Protein AF-A0A3P7DQS9-F1 (afdb_monomer_lite)

Foldseek 3Di:
DPDPDPVVLVPDDPLVSVLVVLLVVLVCLLPDDQDADPVDLPVSLVSLVVSLVVLCVSCVCLVVSVVSLVVCQVVCDDPNDHHDNVVSVVSVVSSVVSVVRSVVSSLVSQLSNLLSVLVVLLVVLVVLLLCLLPQDALVRLVVSLVVLVVVVVVPLLVVLVVSLVSNLVSCVPPDPVVSVVSSVVSVVSSVVSVVSSVVSNVLSVVLSVLRVVLVVLVVVLVVVVVVCVVVVPPDCDVVSVVSVVVNVVSVVVSVCSSPVPVPPDD

Structure (mmCIF, N/CA/C/O backbone):
data_AF-A0A3P7DQS9-F1
#
_entry.id   AF-A0A3P7DQS9-F1
#
loop_
_atom_site.group_PDB
_atom_site.id
_atom_site.type_symbol
_atom_site.label_atom_id
_atom_site.label_alt_id
_atom_site.label_comp_id
_atom_site.label_asym_id
_atom_site.label_entity_id
_atom_site.label_seq_id
_atom_site.pdbx_PDB_ins_code
_atom_site.Cartn_x
_atom_site.Cartn_y
_atom_site.Cartn_z
_atom_site.occupancy
_atom_site.B_iso_or_equiv
_atom_site.auth_seq_id
_atom_site.auth_comp_id
_atom_site.auth_asym_id
_atom_site.auth_atom_id
_atom_site.pdbx_PDB_model_num
ATOM 1 N N . MET A 1 1 ? -12.232 -11.741 30.243 1.00 42.56 1 MET A N 1
ATOM 2 C CA . MET A 1 1 ? -13.569 -12.305 30.001 1.00 42.56 1 MET A CA 1
ATOM 3 C C . MET A 1 1 ? -13.455 -13.768 30.345 1.00 42.56 1 MET A C 1
ATOM 5 O O . MET A 1 1 ? -12.858 -14.511 29.582 1.00 42.56 1 MET A O 1
ATOM 9 N N . GLU A 1 2 ? -13.838 -14.095 31.575 1.00 41.53 2 GLU A N 1
ATOM 10 C CA . GLU A 1 2 ? -13.919 -15.468 32.068 1.00 41.53 2 GLU A CA 1
ATOM 11 C C . GLU A 1 2 ? -14.979 -16.224 31.267 1.00 41.53 2 GLU A C 1
ATOM 13 O O . GLU A 1 2 ? -16.011 -15.647 30.922 1.00 41.53 2 GLU A O 1
ATOM 18 N N . ASP A 1 3 ? -14.655 -17.479 30.963 1.00 45.91 3 ASP A N 1
ATOM 19 C CA . ASP A 1 3 ? -15.466 -18.532 30.359 1.00 45.91 3 ASP A CA 1
ATOM 20 C C . ASP A 1 3 ? -16.987 -18.322 30.471 1.00 45.91 3 ASP A C 1
ATOM 22 O O . ASP A 1 3 ? -17.653 -18.894 31.336 1.00 45.91 3 ASP A O 1
ATOM 26 N N . TRP A 1 4 ? -17.579 -17.602 29.512 1.00 52.03 4 TRP A N 1
ATOM 27 C CA . TRP A 1 4 ? -18.906 -17.989 29.035 1.00 52.03 4 TRP A CA 1
ATOM 28 C C . TRP A 1 4 ? -18.705 -19.324 28.330 1.00 52.03 4 TRP A C 1
ATOM 30 O O . TRP A 1 4 ? -18.437 -19.395 27.133 1.00 52.03 4 TRP A O 1
ATOM 40 N N . SER A 1 5 ? -18.672 -20.382 29.138 1.00 49.50 5 SER A N 1
ATOM 41 C CA . SER A 1 5 ? -18.412 -21.733 28.691 1.00 49.50 5 SER A CA 1
ATOM 42 C C . SER A 1 5 ? -19.428 -22.077 27.611 1.00 49.50 5 SER A C 1
ATOM 44 O O . SER A 1 5 ? -20.631 -21.889 27.796 1.00 49.50 5 SER A O 1
ATOM 46 N N . HIS A 1 6 ? -18.949 -22.632 26.498 1.00 51.53 6 HIS A N 1
ATOM 47 C CA . HIS A 1 6 ? -19.758 -23.163 25.392 1.00 51.53 6 HIS A CA 1
ATOM 48 C C . HIS A 1 6 ? -20.926 -24.075 25.836 1.00 51.53 6 HIS A C 1
ATOM 50 O O . HIS A 1 6 ? -21.824 -24.367 25.051 1.00 51.53 6 HIS A O 1
ATOM 56 N N . SER A 1 7 ? -20.944 -24.515 27.101 1.00 50.69 7 SER A N 1
ATOM 57 C CA . SER A 1 7 ? -22.071 -25.204 27.726 1.00 50.69 7 SER A CA 1
ATOM 58 C C . SER A 1 7 ? -23.336 -24.346 27.848 1.00 50.69 7 SER A C 1
ATOM 60 O O . SER A 1 7 ? -24.420 -24.872 27.634 1.00 50.69 7 SER A O 1
ATOM 62 N N . LEU A 1 8 ? -23.231 -23.048 28.161 1.00 52.91 8 LEU A N 1
ATOM 63 C CA . LEU A 1 8 ? -24.402 -22.177 28.342 1.00 52.91 8 LEU A CA 1
ATOM 64 C C . LEU A 1 8 ? -25.104 -21.890 27.011 1.00 52.91 8 LEU A C 1
ATOM 66 O O . LEU A 1 8 ? -26.328 -21.886 26.961 1.00 52.91 8 LEU A O 1
ATOM 70 N N . GLU A 1 9 ? -24.357 -21.738 25.915 1.00 54.12 9 GLU A N 1
ATOM 71 C CA . GLU A 1 9 ? -24.928 -21.511 24.577 1.00 54.12 9 GLU A CA 1
ATOM 72 C C . GLU A 1 9 ? -25.794 -22.687 24.088 1.00 54.12 9 GLU A C 1
ATOM 74 O O . GLU A 1 9 ? -26.738 -22.475 23.325 1.00 54.12 9 GLU A O 1
ATOM 79 N N . CYS A 1 10 ? -25.519 -23.908 24.567 1.00 53.78 10 CYS A N 1
ATOM 80 C CA . CYS A 1 10 ? -26.268 -25.118 24.215 1.00 53.78 10 CYS A CA 1
ATOM 81 C C . CYS A 1 10 ? -27.597 -25.273 24.980 1.00 53.78 10 CYS A C 1
ATOM 83 O O . CYS A 1 10 ? -28.460 -26.033 24.544 1.00 53.78 10 CYS A O 1
ATOM 85 N N . GLU A 1 11 ? -27.767 -24.595 26.119 1.00 64.81 11 GLU A N 1
ATOM 86 C CA . GLU A 1 11 ? -28.969 -24.708 26.965 1.00 64.81 11 GLU A CA 1
ATOM 87 C C . GLU A 1 11 ? -30.000 -23.599 26.701 1.00 64.81 11 GLU A C 1
ATOM 89 O O . GLU A 1 11 ? -31.150 -23.687 27.144 1.00 64.81 11 GLU A O 1
ATOM 94 N N . LEU A 1 12 ? -29.615 -22.558 25.960 1.00 73.25 12 LEU A N 1
ATOM 95 C CA . LEU A 1 12 ? -30.499 -21.450 25.617 1.00 73.25 12 LEU A CA 1
ATOM 96 C C . LEU A 1 12 ? -31.517 -21.873 24.544 1.00 73.25 12 LEU A C 1
ATOM 98 O O . LEU A 1 12 ? -31.183 -22.632 23.633 1.00 73.25 12 LEU A O 1
ATOM 102 N N . PRO A 1 13 ? -32.757 -21.352 24.592 1.00 84.38 13 PRO A N 1
ATOM 103 C CA . PRO A 1 13 ? -33.677 -21.464 23.466 1.00 84.38 13 PRO A CA 1
ATOM 104 C C . PRO A 1 13 ? -33.025 -20.964 22.173 1.00 84.38 13 PRO A C 1
ATOM 106 O O . PRO A 1 13 ? -32.269 -19.991 22.204 1.00 84.38 13 PRO A O 1
ATOM 109 N N . GLU A 1 14 ? -33.355 -21.595 21.046 1.00 86.25 14 GLU A N 1
ATOM 110 C CA . GLU A 1 14 ? -32.706 -21.398 19.739 1.00 86.25 14 GLU A CA 1
ATOM 111 C C . GLU A 1 14 ? -32.513 -19.915 19.389 1.00 86.25 14 GLU A C 1
ATOM 113 O O . GLU A 1 14 ? -31.391 -19.481 19.150 1.00 86.25 14 GLU A O 1
ATOM 118 N N . LYS A 1 15 ? -33.566 -19.097 19.514 1.00 88.38 15 LYS A N 1
ATOM 119 C CA . LYS A 1 15 ? -33.507 -17.647 19.242 1.00 88.38 15 LYS A CA 1
ATOM 120 C C . LYS A 1 15 ? -32.472 -16.896 20.081 1.00 88.38 15 LYS A C 1
ATOM 122 O O . LYS A 1 15 ? -31.863 -15.945 19.602 1.00 88.38 15 LYS A O 1
ATOM 127 N N . LEU A 1 16 ? -32.308 -17.273 21.347 1.00 90.06 16 LEU A N 1
ATOM 128 C CA . LEU A 1 16 ? -31.363 -16.618 22.249 1.00 90.06 16 LEU A CA 1
ATOM 129 C C . LEU A 1 16 ? -29.934 -17.119 22.010 1.00 90.06 16 LEU A C 1
ATOM 131 O O . LEU A 1 16 ? -28.999 -16.323 22.073 1.00 90.06 16 LEU A O 1
ATOM 135 N N . SER A 1 17 ? -29.781 -18.402 21.670 1.00 89.44 17 SER A N 1
ATOM 136 C CA . SER A 1 17 ? -28.504 -18.983 21.241 1.00 89.44 17 SER A CA 1
ATOM 137 C C . SER A 1 17 ? -28.003 -18.336 19.940 1.00 89.44 17 SER A C 1
ATOM 139 O O . SER A 1 17 ? -26.860 -17.887 19.877 1.00 89.44 17 SER A O 1
ATOM 141 N N . GLU A 1 18 ? -28.877 -18.151 18.943 1.00 92.19 18 GLU A N 1
ATOM 142 C CA . GLU A 1 18 ? -28.555 -17.446 17.693 1.00 92.19 18 GLU A CA 1
ATOM 143 C C . GLU A 1 18 ? -28.078 -16.006 17.935 1.00 92.19 18 GLU A C 1
ATOM 145 O O . GLU A 1 18 ? -27.091 -15.565 17.344 1.00 92.19 18 GLU A O 1
ATOM 150 N N . LEU A 1 19 ? -28.755 -15.263 18.822 1.00 94.38 19 LEU A N 1
ATOM 151 C CA . LEU A 1 19 ? -28.353 -13.901 19.188 1.00 94.38 19 LEU A CA 1
ATOM 152 C C . LEU A 1 19 ? -26.993 -13.882 19.895 1.00 94.38 19 LEU A C 1
ATOM 154 O O . LEU A 1 19 ? -26.166 -13.017 19.602 1.00 94.38 19 LEU A O 1
ATOM 158 N N . ALA A 1 20 ? -26.745 -14.834 20.799 1.00 92.75 20 ALA A N 1
ATOM 159 C CA . ALA A 1 20 ? -25.469 -14.959 21.495 1.00 92.75 20 ALA A CA 1
ATOM 160 C C . ALA A 1 20 ? -24.322 -15.286 20.523 1.00 92.75 20 ALA A C 1
ATOM 162 O O . ALA A 1 20 ? -23.277 -14.638 20.575 1.00 92.75 20 ALA A O 1
ATOM 163 N N . GLN A 1 21 ? -24.534 -16.213 19.585 1.00 93.50 21 GLN A N 1
ATOM 164 C CA . GLN A 1 21 ? -23.547 -16.568 18.565 1.00 93.50 21 GLN A CA 1
ATOM 165 C C . GLN A 1 21 ? -23.258 -15.399 17.610 1.00 93.50 21 GLN A C 1
ATOM 167 O O . GLN A 1 21 ? -22.099 -15.144 17.254 1.00 93.50 21 GLN A O 1
ATOM 172 N N . TRP A 1 22 ? -24.299 -14.657 17.220 1.00 96.50 22 TRP A N 1
ATOM 173 C CA . TRP A 1 22 ? -24.157 -13.448 16.412 1.00 96.50 22 TRP A CA 1
ATOM 174 C C . TRP A 1 22 ? -23.328 -12.387 17.151 1.00 96.50 22 TRP A C 1
ATOM 176 O O . TRP A 1 22 ? -22.364 -11.874 16.586 1.00 96.50 22 TRP A O 1
ATOM 186 N N . LEU A 1 23 ? -23.620 -12.136 18.435 1.00 95.88 23 LEU A N 1
ATOM 187 C CA . LEU A 1 23 ? -22.829 -11.237 19.284 1.00 95.88 23 LEU A CA 1
ATOM 188 C C . LEU A 1 23 ? -21.362 -11.668 19.382 1.00 95.88 23 LEU A C 1
ATOM 190 O O . LEU A 1 23 ? -20.478 -10.832 19.218 1.00 95.88 23 LEU A O 1
ATOM 194 N N . CYS A 1 24 ? -21.093 -12.957 19.616 1.00 94.94 24 CYS A N 1
ATOM 195 C CA . CYS A 1 24 ? -19.730 -13.494 19.680 1.00 94.94 24 CYS A CA 1
ATOM 196 C C . CYS A 1 24 ? -18.958 -13.202 18.385 1.00 94.94 24 CYS A C 1
ATOM 198 O O . CYS A 1 24 ? -17.811 -12.758 18.425 1.00 94.94 24 CYS A O 1
ATOM 200 N N . THR A 1 25 ? -19.603 -13.394 17.232 1.00 95.94 25 THR A N 1
ATOM 201 C CA . THR A 1 25 ? -19.007 -13.083 15.924 1.00 95.94 25 THR A CA 1
ATOM 202 C C . THR A 1 25 ? -18.743 -11.581 15.782 1.00 95.94 25 THR A C 1
ATOM 204 O O . THR A 1 25 ? -17.641 -11.186 15.400 1.00 95.94 25 THR A O 1
ATOM 207 N N . ALA A 1 26 ? -19.708 -10.733 16.146 1.00 97.00 26 ALA A N 1
ATOM 208 C CA . ALA A 1 26 ? -19.582 -9.278 16.079 1.00 97.00 26 ALA A CA 1
ATOM 209 C C . ALA A 1 26 ? -18.426 -8.750 16.947 1.00 97.00 26 ALA A C 1
ATOM 211 O O . ALA A 1 26 ? -17.644 -7.897 16.523 1.00 97.00 26 ALA A O 1
ATOM 212 N N . GLU A 1 27 ? -18.291 -9.283 18.160 1.00 96.69 27 GLU A N 1
ATOM 213 C CA . GLU A 1 27 ? -17.222 -8.940 19.096 1.00 96.69 27 GLU A CA 1
ATOM 214 C C . GLU A 1 27 ? -15.853 -9.376 18.571 1.00 96.69 27 GLU A C 1
ATOM 216 O O . GLU A 1 27 ? -14.906 -8.589 18.615 1.00 96.69 27 GLU A O 1
ATOM 221 N N . GLN A 1 28 ? -15.753 -10.586 18.013 1.00 95.88 28 GLN A N 1
ATOM 222 C CA . GLN A 1 28 ? -14.530 -11.068 17.371 1.00 95.88 28 GLN A CA 1
ATOM 223 C C . GLN A 1 28 ? -14.129 -10.185 16.189 1.00 95.88 28 GLN A C 1
ATOM 225 O O . GLN A 1 28 ? -12.955 -9.858 16.049 1.00 95.88 28 GLN A O 1
ATOM 230 N N . MET A 1 29 ? -15.081 -9.741 15.365 1.00 95.38 29 MET A N 1
ATOM 231 C CA . MET A 1 29 ? -14.789 -8.838 14.246 1.00 95.38 29 MET A CA 1
ATOM 232 C C . MET A 1 29 ? -14.196 -7.501 14.701 1.00 95.38 29 MET A C 1
ATOM 234 O O . MET A 1 29 ? -13.338 -6.959 14.014 1.00 95.38 29 MET A O 1
ATOM 238 N N . ILE A 1 30 ? -14.625 -6.981 15.854 1.00 95.69 30 ILE A N 1
ATOM 239 C CA . ILE A 1 30 ? -14.101 -5.727 16.412 1.00 95.69 30 ILE A CA 1
ATOM 240 C C . ILE A 1 30 ? -12.740 -5.930 17.090 1.00 95.69 30 ILE A C 1
ATOM 242 O O . ILE A 1 30 ? -11.885 -5.044 17.026 1.00 95.69 30 ILE A O 1
ATOM 246 N N . GLN A 1 31 ? -12.553 -7.061 17.775 1.00 93.81 31 GLN A N 1
ATOM 247 C CA . GLN A 1 31 ? -11.342 -7.367 18.544 1.00 93.81 31 GLN A CA 1
ATOM 248 C C . GLN A 1 31 ? -10.185 -7.850 17.670 1.00 93.81 31 GLN A C 1
ATOM 250 O O . GLN A 1 31 ? -9.024 -7.613 18.010 1.00 93.81 31 GLN A O 1
ATOM 255 N N . ASN A 1 32 ? -10.483 -8.520 16.557 1.00 92.25 32 ASN A N 1
ATOM 256 C CA . ASN A 1 32 ? -9.465 -9.055 15.670 1.00 92.25 32 ASN A CA 1
ATOM 257 C C . ASN A 1 32 ? -8.837 -7.917 14.849 1.00 92.25 32 ASN A C 1
ATOM 259 O O . ASN A 1 32 ? -9.542 -7.233 14.104 1.00 92.25 32 ASN A O 1
ATOM 263 N N . PRO A 1 33 ? -7.515 -7.699 14.952 1.00 90.06 33 PRO A N 1
ATOM 264 C CA . PRO A 1 33 ? -6.844 -6.701 14.136 1.00 90.06 33 PRO A CA 1
ATOM 265 C C . PRO A 1 33 ? -6.897 -7.097 12.657 1.00 90.06 33 PRO A C 1
ATOM 267 O O . PRO A 1 33 ? -6.849 -8.278 12.309 1.00 90.06 33 PRO A O 1
ATOM 270 N N . VAL A 1 34 ? -6.951 -6.097 11.778 1.00 92.62 34 VAL A N 1
ATOM 271 C CA . VAL A 1 34 ? -6.803 -6.322 10.335 1.00 92.62 34 VAL A CA 1
ATOM 272 C C . VAL A 1 34 ? -5.390 -6.841 10.059 1.00 92.62 34 VAL A C 1
ATOM 274 O O . VAL A 1 34 ? -4.425 -6.322 10.621 1.00 92.62 34 VAL A O 1
ATOM 277 N N . ASP A 1 35 ? -5.255 -7.848 9.191 1.00 92.56 35 ASP A N 1
ATOM 278 C CA . ASP A 1 35 ? -3.942 -8.345 8.766 1.00 92.56 35 ASP A CA 1
ATOM 279 C C . ASP A 1 35 ? -3.244 -7.297 7.889 1.00 92.56 35 ASP A C 1
ATOM 281 O O . ASP A 1 35 ? -3.567 -7.124 6.710 1.00 92.56 35 ASP A O 1
ATOM 285 N N . ILE A 1 36 ? -2.302 -6.578 8.493 1.00 92.50 36 ILE A N 1
ATOM 286 C CA . ILE A 1 36 ? -1.508 -5.532 7.859 1.00 92.50 36 ILE A CA 1
ATOM 287 C C . ILE A 1 36 ? -0.094 -6.052 7.613 1.00 92.50 36 ILE A C 1
ATOM 289 O O . ILE A 1 36 ? 0.598 -6.501 8.528 1.00 92.50 36 ILE A O 1
ATOM 293 N N . ARG A 1 37 ? 0.359 -5.937 6.366 1.00 90.06 37 ARG A N 1
ATOM 294 C CA . ARG A 1 37 ? 1.695 -6.332 5.922 1.00 90.06 37 ARG A CA 1
ATOM 295 C C . ARG A 1 37 ? 2.523 -5.085 5.661 1.00 90.06 37 ARG A C 1
ATOM 297 O O . ARG A 1 37 ? 2.222 -4.316 4.756 1.00 90.06 37 ARG A O 1
ATOM 304 N N . VAL A 1 38 ? 3.584 -4.913 6.447 1.00 83.12 38 VAL A N 1
ATOM 305 C CA . VAL A 1 38 ? 4.481 -3.745 6.362 1.00 83.12 38 VAL A CA 1
ATOM 306 C C . VAL A 1 38 ? 5.092 -3.597 4.963 1.00 83.12 38 VAL A C 1
ATOM 308 O O . VAL A 1 38 ? 5.237 -2.477 4.484 1.00 83.12 38 VAL A O 1
ATOM 311 N N . ASP A 1 39 ? 5.365 -4.718 4.294 1.00 89.31 39 ASP A N 1
ATOM 312 C CA . ASP A 1 39 ? 6.050 -4.753 2.997 1.00 89.31 39 ASP A CA 1
ATOM 313 C C . ASP A 1 39 ? 5.097 -4.855 1.793 1.00 89.31 39 ASP A C 1
ATOM 315 O O . ASP A 1 39 ? 5.551 -4.866 0.652 1.00 89.31 39 ASP A O 1
ATOM 319 N N . ASP A 1 40 ? 3.782 -4.949 2.024 1.00 93.00 40 ASP A N 1
ATOM 320 C CA . ASP A 1 40 ? 2.791 -5.075 0.952 1.00 93.00 40 ASP A CA 1
ATOM 321 C C . ASP A 1 40 ? 1.577 -4.185 1.230 1.00 93.00 40 ASP A C 1
ATOM 323 O O . ASP A 1 40 ? 0.591 -4.557 1.883 1.00 93.00 40 ASP A O 1
ATOM 327 N N . VAL A 1 41 ? 1.665 -2.960 0.717 1.00 93.81 41 VAL A N 1
ATOM 328 C CA . VAL A 1 41 ? 0.626 -1.942 0.867 1.00 93.81 41 VAL A CA 1
ATOM 329 C C . VAL A 1 41 ? -0.640 -2.334 0.100 1.00 93.81 41 VAL A C 1
ATOM 331 O O . VAL A 1 41 ? -1.745 -2.012 0.541 1.00 93.81 41 VAL A O 1
ATOM 334 N N . GLN A 1 42 ? -0.511 -3.036 -1.032 1.00 93.88 42 GLN A N 1
ATOM 335 C CA . GLN A 1 42 ? -1.653 -3.452 -1.851 1.00 93.88 42 GLN A CA 1
ATOM 336 C C . GLN A 1 42 ? -2.450 -4.563 -1.171 1.00 93.88 42 GLN A C 1
ATOM 338 O O . GLN A 1 42 ? -3.674 -4.457 -1.073 1.00 93.88 42 GLN A O 1
ATOM 343 N N . LEU A 1 43 ? -1.767 -5.585 -0.652 1.00 95.56 43 LEU A N 1
ATOM 344 C CA . LEU A 1 43 ? -2.389 -6.652 0.127 1.00 95.56 43 LEU A CA 1
ATOM 345 C C . LEU A 1 43 ? -3.017 -6.104 1.409 1.00 95.56 43 LEU A C 1
ATOM 347 O O . LEU A 1 43 ? -4.149 -6.452 1.732 1.00 95.56 43 LEU A O 1
ATOM 351 N N . SER A 1 44 ? -2.337 -5.184 2.097 1.00 96.62 44 SER A N 1
ATOM 352 C CA . SER A 1 44 ? -2.902 -4.509 3.270 1.00 96.62 44 SER A CA 1
ATOM 353 C C . SER A 1 44 ? -4.191 -3.759 2.921 1.00 96.62 44 SER A C 1
ATOM 355 O O . SER A 1 44 ? -5.205 -3.925 3.596 1.00 96.62 44 SER A O 1
ATOM 357 N N . LEU A 1 45 ? -4.198 -2.984 1.829 1.00 96.62 45 LEU A N 1
ATOM 358 C CA . LEU A 1 45 ? -5.395 -2.281 1.359 1.00 96.62 45 LEU A CA 1
ATOM 359 C C . LEU A 1 45 ? -6.527 -3.251 0.987 1.00 96.62 45 LEU A C 1
ATOM 361 O O . LEU A 1 45 ? -7.687 -2.979 1.298 1.00 96.62 45 LEU A O 1
ATOM 365 N N . PHE A 1 46 ? -6.207 -4.378 0.347 1.00 96.88 46 PHE A N 1
ATOM 366 C CA . PHE A 1 46 ? -7.169 -5.441 0.056 1.00 96.88 46 PHE A CA 1
ATOM 367 C C . PHE A 1 46 ? -7.792 -5.999 1.345 1.00 96.88 46 PHE A C 1
ATOM 369 O O . PHE A 1 46 ? -9.014 -5.977 1.481 1.00 96.88 46 PHE A O 1
ATOM 376 N N . ASN A 1 47 ? -6.971 -6.385 2.324 1.00 97.12 47 ASN A N 1
ATOM 377 C CA . ASN A 1 47 ? -7.424 -6.921 3.610 1.00 97.12 47 ASN A CA 1
ATOM 378 C C . ASN A 1 47 ? -8.312 -5.927 4.380 1.00 97.12 47 ASN A C 1
ATOM 380 O O . ASN A 1 47 ? -9.319 -6.318 4.971 1.00 97.12 47 ASN A O 1
ATOM 384 N N . ILE A 1 48 ? -7.981 -4.631 4.344 1.00 97.50 48 ILE A N 1
ATOM 385 C CA . ILE A 1 48 ? -8.802 -3.573 4.955 1.00 97.50 48 ILE A CA 1
ATOM 386 C C . ILE A 1 48 ? -10.163 -3.462 4.259 1.00 97.50 48 ILE A C 1
ATOM 388 O O . ILE A 1 48 ? -11.188 -3.366 4.933 1.00 97.50 48 ILE A O 1
ATOM 392 N N . ASN A 1 49 ? -10.198 -3.483 2.923 1.00 97.69 49 ASN A N 1
ATOM 393 C CA . ASN A 1 49 ? -11.455 -3.421 2.173 1.00 97.69 49 ASN A CA 1
ATOM 394 C C . ASN A 1 49 ? -12.347 -4.635 2.464 1.00 97.69 49 ASN A C 1
ATOM 396 O O . ASN A 1 49 ? -13.544 -4.462 2.687 1.00 97.69 49 ASN A O 1
ATOM 400 N N . GLU A 1 50 ? -11.766 -5.833 2.526 1.00 97.25 50 GLU A N 1
ATOM 401 C CA . GLU A 1 50 ? -12.488 -7.052 2.901 1.00 97.25 50 GLU A CA 1
ATOM 402 C C . GLU A 1 50 ? -13.027 -6.971 4.332 1.00 97.25 50 GLU A C 1
ATOM 404 O O . GLU A 1 50 ? -14.198 -7.267 4.570 1.00 97.25 50 GLU A O 1
ATOM 409 N N . SER A 1 51 ? -12.228 -6.474 5.281 1.00 97.19 51 SER A N 1
ATOM 410 C CA . SER A 1 51 ? -12.672 -6.241 6.659 1.00 97.19 51 SER A CA 1
ATOM 411 C C . SER A 1 51 ? -13.848 -5.254 6.731 1.00 97.19 51 SER A C 1
ATOM 413 O O . SER A 1 51 ? -14.853 -5.541 7.383 1.00 97.19 51 SER A O 1
ATOM 415 N N . ILE A 1 52 ? -13.790 -4.137 5.992 1.00 97.81 52 ILE A N 1
ATOM 416 C CA . ILE A 1 52 ? -14.897 -3.169 5.888 1.00 97.81 52 ILE A CA 1
ATOM 417 C C . ILE A 1 52 ? -16.148 -3.822 5.294 1.00 97.81 52 ILE A C 1
ATOM 419 O O . ILE A 1 52 ? -17.254 -3.583 5.785 1.00 97.81 52 ILE A O 1
ATOM 423 N N . ASN A 1 53 ? -15.997 -4.622 4.237 1.00 97.69 53 ASN A N 1
ATOM 424 C CA . ASN A 1 53 ? -17.112 -5.304 3.583 1.00 97.69 53 ASN A CA 1
ATOM 425 C C . ASN A 1 53 ? -17.784 -6.291 4.539 1.00 97.69 53 ASN A C 1
ATOM 427 O O . ASN A 1 53 ? -18.998 -6.214 4.734 1.00 97.69 53 ASN A O 1
ATOM 431 N N . HIS A 1 54 ? -17.004 -7.156 5.191 1.00 96.69 54 HIS A N 1
ATOM 432 C CA . HIS A 1 54 ? -17.516 -8.081 6.198 1.00 96.69 54 HIS A CA 1
ATOM 433 C C . HIS A 1 54 ? -18.216 -7.335 7.333 1.00 96.69 54 HIS A C 1
ATOM 435 O O . HIS A 1 54 ? -19.342 -7.688 7.682 1.00 96.69 54 HIS A O 1
ATOM 441 N N . HIS A 1 55 ? -17.607 -6.267 7.860 1.00 97.62 55 HIS A N 1
ATOM 442 C CA . HIS A 1 55 ? -18.208 -5.441 8.906 1.00 97.62 55 HIS A CA 1
ATOM 443 C C . HIS A 1 55 ? -19.559 -4.872 8.465 1.00 97.62 55 HIS A C 1
ATOM 445 O O . HIS A 1 55 ? -20.550 -4.999 9.177 1.00 97.62 55 HIS A O 1
ATOM 451 N N . LYS A 1 56 ? -19.643 -4.271 7.275 1.00 97.50 56 LYS A N 1
ATOM 452 C CA . LYS A 1 56 ? -20.901 -3.709 6.762 1.00 97.50 56 LYS A CA 1
ATOM 453 C C . LYS A 1 56 ? -21.985 -4.766 6.583 1.00 97.50 56 LYS A C 1
ATOM 455 O O . LYS A 1 56 ? -23.128 -4.502 6.940 1.00 97.50 56 LYS A O 1
ATOM 460 N N . ILE A 1 57 ? -21.636 -5.937 6.051 1.00 97.56 57 ILE A N 1
ATOM 461 C CA . ILE A 1 57 ? -22.582 -7.041 5.862 1.00 97.56 57 ILE A CA 1
ATOM 462 C C . ILE A 1 57 ? -23.093 -7.520 7.221 1.00 97.56 57 ILE A C 1
ATOM 464 O O . ILE A 1 57 ? -24.299 -7.520 7.449 1.00 97.56 57 ILE A O 1
ATOM 468 N N . HIS A 1 58 ? -22.194 -7.848 8.149 1.00 97.12 58 HIS A N 1
ATOM 469 C CA . HIS A 1 58 ? -22.566 -8.391 9.453 1.00 97.12 58 HIS A CA 1
ATOM 470 C C . HIS A 1 58 ? -23.395 -7.401 10.287 1.00 97.12 58 HIS A C 1
ATOM 472 O O . HIS A 1 58 ? -24.461 -7.744 10.795 1.00 97.12 58 HIS A O 1
ATOM 478 N N . PHE A 1 59 ? -22.959 -6.139 10.366 1.00 97.56 59 PHE A N 1
ATOM 479 C CA . PHE A 1 59 ? -23.650 -5.105 11.142 1.00 97.56 59 PHE A CA 1
ATOM 480 C C . PHE A 1 59 ? -24.885 -4.518 10.448 1.00 97.56 59 PHE A C 1
ATOM 482 O O . PHE A 1 59 ? -25.616 -3.756 11.079 1.00 97.56 59 PHE A O 1
ATOM 489 N N . SER A 1 60 ? -25.179 -4.891 9.197 1.00 97.25 60 SER A N 1
ATOM 490 C CA . SER A 1 60 ? -26.459 -4.539 8.565 1.00 97.25 60 SER A CA 1
ATOM 491 C C . SER A 1 60 ? -27.658 -5.169 9.286 1.00 97.25 60 SER A C 1
ATOM 493 O O . SER A 1 60 ? -28.737 -4.581 9.309 1.00 97.25 60 SER A O 1
ATOM 495 N N . GLU A 1 61 ? -27.453 -6.315 9.946 1.00 96.06 61 GLU A N 1
ATOM 496 C CA . GLU A 1 61 ? -28.474 -6.991 10.753 1.00 96.06 61 GLU A CA 1
ATOM 497 C C . GLU A 1 61 ? -28.611 -6.410 12.169 1.00 96.06 61 GLU A C 1
ATOM 499 O O . GLU A 1 61 ? -29.578 -6.725 12.862 1.00 96.06 61 GLU A O 1
ATOM 504 N N . PHE A 1 62 ? -27.682 -5.558 12.620 1.00 97.06 62 PHE A N 1
ATOM 505 C CA . PHE A 1 62 ? -27.627 -5.115 14.017 1.00 97.06 62 PHE A CA 1
ATOM 506 C C . PHE A 1 62 ? -28.931 -4.480 14.529 1.00 97.06 62 PHE A C 1
ATOM 508 O O . PHE A 1 62 ? -29.366 -4.877 15.611 1.00 97.06 62 PHE A O 1
ATOM 515 N N . PRO A 1 63 ? -29.611 -3.569 13.795 1.00 96.56 63 PRO A N 1
ATOM 516 C CA . PRO A 1 63 ? -30.875 -2.999 14.266 1.00 96.56 63 PRO A CA 1
ATOM 517 C C . PRO A 1 63 ? -31.942 -4.068 14.527 1.00 96.56 63 PRO A C 1
ATOM 519 O O . PRO A 1 63 ? -32.605 -4.040 15.560 1.00 96.56 63 PRO A O 1
ATOM 522 N N . TYR A 1 64 ? -32.049 -5.049 13.627 1.00 96.88 64 TYR A N 1
ATOM 523 C CA . TYR A 1 64 ? -33.000 -6.151 13.743 1.00 96.88 64 TYR A CA 1
ATOM 524 C C . TYR A 1 64 ? -32.664 -7.066 14.926 1.00 96.88 64 TYR A C 1
ATOM 526 O O . TYR A 1 64 ? -33.526 -7.355 15.753 1.00 96.88 64 TYR A O 1
ATOM 534 N N . ARG A 1 65 ? -31.396 -7.478 15.058 1.00 96.69 65 ARG A N 1
ATOM 535 C CA . ARG A 1 65 ? -30.934 -8.334 16.166 1.00 96.69 65 ARG A CA 1
ATOM 536 C C . ARG A 1 65 ? -31.091 -7.643 17.522 1.00 96.69 65 ARG A C 1
ATOM 538 O O . ARG A 1 65 ? -31.504 -8.273 18.493 1.00 96.69 65 ARG A O 1
ATOM 545 N N . SER A 1 66 ? -30.809 -6.342 17.581 1.00 96.50 66 SER A N 1
ATOM 546 C CA . SER A 1 66 ? -30.978 -5.534 18.789 1.00 96.50 66 SER A CA 1
ATOM 547 C C . SER A 1 66 ? -32.449 -5.430 19.201 1.00 96.50 66 SER A C 1
ATOM 549 O O . SER A 1 66 ? -32.764 -5.624 20.373 1.00 96.50 66 SER A O 1
ATOM 551 N N . GLU A 1 67 ? -33.363 -5.207 18.252 1.00 96.38 67 GLU A N 1
ATOM 552 C CA . GLU A 1 67 ? -34.807 -5.175 18.515 1.00 96.38 67 GLU A CA 1
ATOM 553 C C . GLU A 1 67 ? -35.343 -6.538 18.987 1.00 96.38 67 GLU A C 1
ATOM 555 O O . GLU A 1 67 ? -36.116 -6.611 19.951 1.00 96.38 67 GLU A O 1
ATOM 560 N N . GLN A 1 68 ? -34.894 -7.630 18.357 1.00 95.38 68 GLN A N 1
ATOM 561 C CA . GLN A 1 68 ? -35.221 -8.992 18.785 1.00 95.38 68 GLN A CA 1
ATOM 562 C C . GLN A 1 68 ? -34.789 -9.240 20.233 1.00 95.38 68 GLN A C 1
ATOM 564 O O . GLN A 1 68 ? -35.595 -9.690 21.050 1.00 95.38 68 GLN A O 1
ATOM 569 N N . PHE A 1 69 ? -33.539 -8.908 20.567 1.00 96.44 69 PHE A N 1
ATOM 570 C CA . PHE A 1 69 ? -33.032 -9.057 21.926 1.00 96.44 69 PHE A CA 1
ATOM 571 C C . PHE A 1 69 ? -33.795 -8.175 22.919 1.00 96.44 69 PHE A C 1
ATOM 573 O O . PHE A 1 69 ? -34.194 -8.654 23.977 1.00 96.44 69 PHE A O 1
ATOM 580 N N . GLN A 1 70 ? -34.070 -6.915 22.572 1.00 95.81 70 GLN A N 1
ATOM 581 C CA . GLN A 1 70 ? -34.814 -5.998 23.435 1.00 95.81 70 GLN A CA 1
ATOM 582 C C . GLN A 1 70 ? -36.230 -6.515 23.732 1.00 95.81 70 GLN A C 1
ATOM 584 O O . GLN A 1 70 ? -36.713 -6.391 24.857 1.00 95.81 70 GLN A O 1
ATOM 589 N N . THR A 1 71 ? -36.882 -7.143 22.751 1.00 94.94 71 THR A N 1
ATOM 590 C CA . THR A 1 71 ? -38.192 -7.787 22.931 1.00 94.94 71 THR A CA 1
ATOM 591 C C . THR A 1 71 ? -38.111 -8.953 23.920 1.00 94.94 71 THR A C 1
ATOM 593 O O . THR A 1 71 ? -38.958 -9.069 24.806 1.00 94.94 71 THR A O 1
ATOM 596 N N . ILE A 1 72 ? -37.082 -9.800 23.806 1.00 94.44 72 ILE A N 1
ATOM 597 C CA . ILE A 1 72 ? -36.836 -10.913 24.737 1.00 94.44 72 ILE A CA 1
ATOM 598 C C . ILE A 1 72 ? -36.556 -10.382 26.146 1.00 94.44 72 ILE A C 1
ATOM 600 O O . ILE A 1 72 ? -37.155 -10.856 27.109 1.00 94.44 72 ILE A O 1
ATOM 604 N N . TYR A 1 73 ? -35.693 -9.371 26.252 1.00 95.06 73 TYR A N 1
ATOM 605 C CA . TYR A 1 73 ? -35.294 -8.754 27.511 1.00 95.06 73 TYR A CA 1
ATOM 606 C C . TYR A 1 73 ? -36.491 -8.164 28.269 1.00 95.06 73 TYR A C 1
ATOM 608 O O . TYR A 1 73 ? -36.634 -8.391 29.465 1.00 95.06 73 TYR A O 1
ATOM 616 N N . LEU A 1 74 ? -37.391 -7.457 27.576 1.00 94.50 74 LEU A N 1
ATOM 617 C CA . LEU A 1 74 ? -38.576 -6.851 28.197 1.00 94.50 74 LEU A CA 1
ATOM 618 C C . LEU A 1 74 ? -39.649 -7.874 28.590 1.00 94.50 74 LEU A C 1
ATOM 620 O O . LEU A 1 74 ? -40.325 -7.690 29.600 1.00 94.50 74 LEU A O 1
ATOM 624 N N . ASN A 1 75 ? -39.823 -8.935 27.800 1.00 92.94 75 ASN A N 1
ATOM 625 C CA . ASN A 1 75 ? -40.840 -9.953 28.066 1.00 92.94 75 ASN A CA 1
ATOM 626 C C . ASN A 1 75 ? -40.372 -11.026 29.061 1.00 92.94 75 ASN A C 1
ATOM 628 O O . ASN A 1 75 ? -41.209 -11.748 29.603 1.00 92.94 75 ASN A O 1
ATOM 632 N N . GLY A 1 76 ? -39.056 -11.180 29.253 1.00 91.31 76 GLY A N 1
ATOM 633 C CA . GLY A 1 76 ? -38.453 -12.238 30.070 1.00 91.31 76 GLY A CA 1
ATOM 634 C C . GLY A 1 76 ? -38.728 -13.652 29.546 1.00 91.31 76 GLY A C 1
ATOM 635 O O . GLY A 1 76 ? -38.651 -14.618 30.305 1.00 91.31 76 GLY A O 1
ATOM 636 N N . LYS A 1 77 ? -39.119 -13.785 28.269 1.00 90.19 77 LYS A N 1
ATOM 637 C CA . LYS A 1 77 ? -39.591 -15.042 27.675 1.00 90.19 77 LYS A CA 1
ATOM 638 C C . LYS A 1 77 ? -39.045 -15.266 26.274 1.00 90.19 77 LYS A C 1
ATOM 640 O O . LYS A 1 77 ? -38.997 -14.343 25.463 1.00 90.19 77 LYS A O 1
ATOM 645 N N . VAL A 1 78 ? -38.732 -16.523 25.976 1.00 88.56 78 VAL A N 1
ATOM 646 C CA . VAL A 1 78 ? -38.418 -17.015 24.629 1.00 88.56 78 VAL A CA 1
ATOM 647 C C . VAL A 1 78 ? -39.201 -18.301 24.408 1.00 88.56 78 VAL A C 1
ATOM 649 O O . VAL A 1 78 ? -39.096 -19.224 25.208 1.00 88.56 78 VAL A O 1
ATOM 652 N N . ASP A 1 79 ? -40.013 -18.351 23.351 1.00 85.00 79 ASP A N 1
ATOM 653 C CA . ASP A 1 79 ? -40.830 -19.524 22.996 1.00 85.00 79 ASP A CA 1
ATOM 654 C C . ASP A 1 79 ? -41.630 -20.080 24.191 1.00 85.00 79 ASP A C 1
ATOM 656 O O . ASP A 1 79 ? -41.577 -21.264 24.513 1.00 85.00 79 ASP A O 1
ATOM 660 N N . GLU A 1 80 ? -42.332 -19.177 24.889 1.00 83.19 80 GLU A N 1
ATOM 661 C CA . GLU A 1 80 ? -43.143 -19.437 26.095 1.00 83.19 80 GLU A CA 1
ATOM 662 C C . GLU A 1 80 ? -42.360 -19.869 27.349 1.00 83.19 80 GLU A C 1
ATOM 664 O O . GLU A 1 80 ? -42.947 -19.976 28.427 1.00 83.19 80 GLU A O 1
ATOM 669 N N . ARG A 1 81 ? -41.037 -20.043 27.254 1.00 86.62 81 ARG A N 1
ATOM 670 C CA . ARG A 1 81 ? -40.162 -20.349 28.391 1.00 86.62 81 ARG A CA 1
ATOM 671 C C . ARG A 1 81 ? -39.673 -19.070 29.050 1.00 86.62 81 ARG A C 1
ATOM 673 O O . ARG A 1 81 ? -39.190 -18.166 28.371 1.00 86.62 81 ARG A O 1
ATOM 680 N N . GLU A 1 82 ? -39.782 -19.010 30.371 1.00 90.56 82 GLU A N 1
ATOM 681 C CA . GLU A 1 82 ? -39.197 -17.933 31.173 1.00 90.56 82 GLU A CA 1
ATOM 682 C C . GLU A 1 82 ? -37.676 -18.065 31.212 1.00 90.56 82 GLU A C 1
ATOM 684 O O . GLU A 1 82 ? -37.144 -19.159 31.403 1.00 90.56 82 GLU A O 1
ATOM 689 N N . ILE A 1 83 ? -36.986 -16.943 31.017 1.00 89.81 83 ILE A N 1
ATOM 690 C CA . ILE A 1 83 ? -35.527 -16.865 31.042 1.00 89.81 83 ILE A CA 1
ATOM 691 C C . ILE A 1 83 ? -35.114 -16.047 32.255 1.00 89.81 83 ILE A C 1
ATOM 693 O O . ILE A 1 83 ? -35.599 -14.937 32.466 1.00 89.81 83 ILE A O 1
ATOM 697 N N . ALA A 1 84 ? -34.212 -16.611 33.053 1.00 89.44 84 ALA A N 1
ATOM 698 C CA . ALA A 1 84 ? -33.657 -15.946 34.220 1.00 89.44 84 ALA A CA 1
ATOM 699 C C . ALA A 1 84 ? -32.944 -14.645 33.810 1.00 89.44 84 ALA A C 1
ATOM 701 O O . ALA A 1 84 ? -32.181 -14.626 32.840 1.00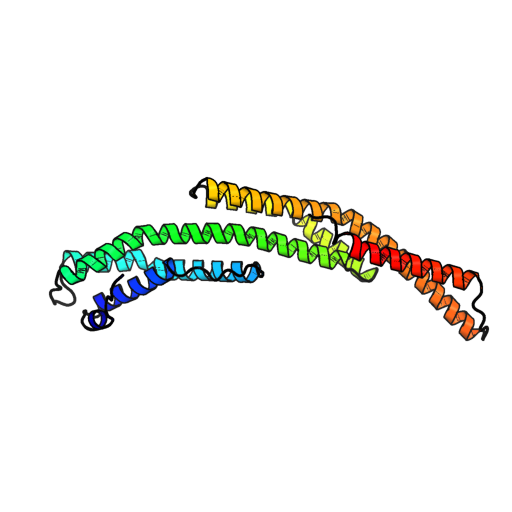 89.44 84 ALA A O 1
ATOM 702 N N . MET A 1 85 ? -33.170 -13.559 34.552 1.00 90.75 85 MET A N 1
ATOM 703 C CA . MET A 1 85 ? -32.562 -12.257 34.245 1.00 90.75 85 MET A CA 1
ATOM 704 C C . MET A 1 85 ? -31.035 -12.315 34.310 1.00 90.75 85 MET A C 1
ATOM 706 O O . MET A 1 85 ? -30.361 -11.639 33.538 1.00 90.75 85 MET A O 1
ATOM 710 N N . GLU A 1 86 ? -30.481 -13.187 35.151 1.00 90.06 86 GLU A N 1
ATOM 711 C CA . GLU A 1 86 ? -29.047 -13.444 35.275 1.00 90.06 86 GLU A CA 1
ATOM 712 C C . GLU A 1 86 ? -28.409 -13.926 33.959 1.00 90.06 86 GLU A C 1
ATOM 714 O O . GLU A 1 86 ? -27.218 -13.704 33.744 1.00 90.06 86 GLU A O 1
ATOM 719 N N . LEU A 1 87 ? -29.189 -14.543 33.060 1.00 87.88 87 LEU A N 1
ATOM 720 C CA . LEU A 1 87 ? -28.743 -14.928 31.714 1.00 87.88 87 LEU A CA 1
ATOM 721 C C . LEU A 1 87 ? -28.863 -13.778 30.703 1.00 87.88 87 LEU A C 1
ATOM 723 O O . LEU A 1 87 ? -28.095 -13.716 29.744 1.00 87.88 87 LEU A O 1
ATOM 727 N N . LEU A 1 88 ? -29.823 -12.871 30.901 1.00 93.06 88 LEU A N 1
ATOM 728 C CA . LEU A 1 88 ? -30.128 -11.786 29.966 1.00 93.06 88 LEU A CA 1
ATOM 729 C C . LEU A 1 88 ? -29.269 -10.536 30.200 1.00 93.06 88 LEU A C 1
ATOM 731 O O . LEU A 1 88 ? -28.861 -9.897 29.231 1.00 93.06 88 LEU A O 1
ATOM 735 N N . GLU A 1 89 ? -28.959 -10.191 31.453 1.00 94.25 89 GLU A N 1
ATOM 736 C CA . GLU A 1 89 ? -28.159 -9.002 31.791 1.00 94.25 89 GLU A CA 1
ATOM 737 C C . GLU A 1 89 ? -26.782 -8.975 31.099 1.00 94.25 89 GLU A C 1
ATOM 739 O O . GLU A 1 89 ? -26.421 -7.947 30.519 1.00 94.25 89 GLU A O 1
ATOM 744 N N . PRO A 1 90 ? -26.012 -10.080 31.048 1.00 93.69 90 PRO A N 1
ATOM 745 C CA . PRO A 1 90 ? -24.721 -10.075 30.364 1.00 93.69 90 PRO A CA 1
ATOM 746 C C . PRO A 1 90 ? -24.853 -9.851 28.854 1.00 93.69 90 PRO A C 1
ATOM 748 O O . PRO A 1 90 ? -24.057 -9.117 28.270 1.00 93.69 90 PRO A O 1
ATOM 751 N N . LEU A 1 91 ? -25.884 -10.419 28.217 1.00 94.00 91 LEU A N 1
ATOM 752 C CA . LEU A 1 91 ? -26.167 -10.179 26.799 1.00 94.00 91 LEU A CA 1
ATOM 753 C C . LEU A 1 91 ? -26.575 -8.726 26.550 1.00 94.00 91 LEU A C 1
ATOM 755 O O . LEU A 1 91 ? -26.137 -8.132 25.566 1.00 94.00 91 LEU A O 1
ATOM 759 N N . LYS A 1 92 ? -27.338 -8.122 27.467 1.00 96.06 92 LYS A N 1
ATOM 760 C CA . LYS A 1 92 ? -27.698 -6.705 27.394 1.00 96.06 92 LYS A CA 1
ATOM 761 C C . LYS A 1 92 ? -26.462 -5.811 27.409 1.00 96.06 92 LYS A C 1
ATOM 763 O O . LYS A 1 92 ? -26.321 -4.960 26.535 1.00 96.06 92 LYS A O 1
ATOM 768 N N . ILE A 1 93 ? -25.549 -6.041 28.352 1.00 96.31 93 ILE A N 1
ATOM 769 C CA . ILE A 1 93 ? -24.286 -5.295 28.442 1.00 96.31 93 ILE A CA 1
ATOM 770 C C . ILE A 1 93 ? -23.490 -5.419 27.135 1.00 96.31 93 ILE A C 1
ATOM 772 O O . ILE A 1 93 ? -22.944 -4.428 26.651 1.00 96.31 93 ILE A O 1
ATOM 776 N N . ARG A 1 94 ? -23.449 -6.619 26.543 1.00 96.62 94 ARG A N 1
ATOM 777 C CA . ARG A 1 94 ? -22.758 -6.884 25.272 1.00 96.62 94 ARG A CA 1
ATOM 778 C C . ARG A 1 94 ? -23.398 -6.145 24.095 1.00 96.62 94 ARG A C 1
ATOM 780 O O . ARG A 1 94 ? -22.680 -5.477 23.355 1.00 96.62 94 ARG A O 1
ATOM 787 N N . PHE A 1 95 ? -24.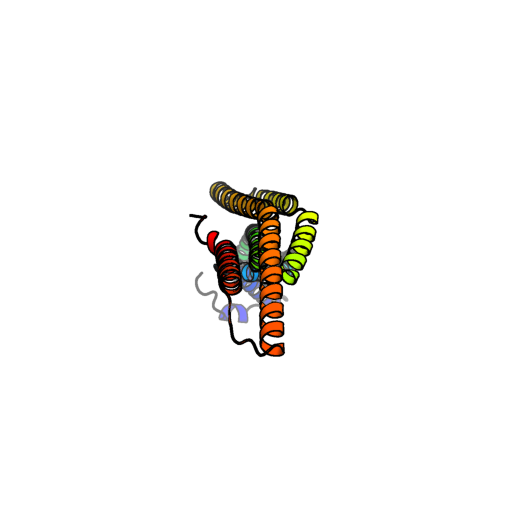726 -6.176 23.953 1.00 97.12 95 PHE A N 1
ATOM 788 C CA . PHE A 1 95 ? -25.444 -5.396 22.932 1.00 97.12 95 PHE A CA 1
ATOM 789 C C . PHE A 1 95 ? -25.207 -3.886 23.083 1.00 97.12 95 PHE A C 1
ATOM 791 O O . PHE A 1 95 ? -24.904 -3.211 22.096 1.00 97.12 95 PHE A O 1
ATOM 798 N N . ASP A 1 96 ? -25.293 -3.363 24.310 1.00 96.81 96 ASP A N 1
ATOM 799 C CA . ASP A 1 96 ? -25.090 -1.940 24.601 1.00 96.81 96 ASP A CA 1
ATOM 800 C C . ASP A 1 96 ? -23.638 -1.510 24.297 1.00 96.81 96 ASP A C 1
ATOM 802 O O . ASP A 1 96 ? -23.400 -0.457 23.697 1.00 96.81 96 ASP A O 1
ATOM 806 N N . ALA A 1 97 ? -22.651 -2.346 24.637 1.00 97.12 97 ALA A N 1
ATOM 807 C CA . ALA A 1 97 ? -21.251 -2.115 24.284 1.00 97.12 97 ALA A CA 1
ATOM 808 C C . ALA A 1 97 ? -21.031 -2.142 22.763 1.00 97.12 97 ALA A C 1
ATOM 810 O O . ALA A 1 97 ? -20.318 -1.292 22.220 1.00 97.12 97 ALA A O 1
ATOM 811 N N . LEU A 1 98 ? -21.673 -3.080 22.064 1.00 96.81 98 LEU A N 1
ATOM 812 C CA . LEU A 1 98 ? -21.560 -3.243 20.620 1.00 96.81 98 LEU A CA 1
ATOM 813 C C . LEU A 1 98 ? -22.148 -2.053 19.850 1.00 96.81 98 LEU A C 1
ATOM 815 O O . LEU A 1 98 ? -21.545 -1.605 18.873 1.00 96.81 98 LEU A O 1
ATOM 819 N N . ALA A 1 99 ? -23.254 -1.479 20.338 1.00 96.94 99 ALA A N 1
ATOM 820 C CA . ALA A 1 99 ? -23.866 -0.268 19.784 1.00 96.94 99 ALA A CA 1
ATOM 821 C C . ALA A 1 99 ? -22.886 0.919 19.725 1.00 96.94 99 ALA A C 1
ATOM 823 O O . ALA A 1 99 ? -22.973 1.766 18.835 1.00 96.94 99 ALA A O 1
ATOM 824 N N . ILE A 1 100 ? -21.936 0.973 20.663 1.00 96.88 100 ILE A N 1
ATOM 825 C CA . ILE A 1 100 ? -20.898 2.007 20.737 1.00 96.88 100 ILE A CA 1
ATOM 826 C C . ILE A 1 100 ? -19.647 1.584 19.957 1.00 96.88 100 ILE A C 1
ATOM 828 O O . ILE A 1 100 ? -19.028 2.403 19.272 1.00 96.88 100 ILE A O 1
ATOM 832 N N . ALA A 1 101 ? -19.242 0.320 20.082 1.00 96.50 101 ALA A N 1
ATOM 833 C CA . ALA A 1 101 ? -17.987 -0.178 19.535 1.00 96.50 101 ALA A CA 1
ATOM 834 C C . ALA A 1 101 ? -18.021 -0.335 18.009 1.00 96.50 101 ALA A C 1
ATOM 836 O O . ALA A 1 101 ? -17.046 0.025 17.351 1.00 96.50 101 ALA A O 1
ATOM 837 N N . ALA A 1 102 ? -19.129 -0.808 17.432 1.00 96.81 102 ALA A N 1
ATOM 838 C CA . ALA A 1 102 ? -19.205 -1.100 16.001 1.00 96.81 102 ALA A CA 1
ATOM 839 C C . ALA A 1 102 ? -19.054 0.150 15.110 1.00 96.81 102 ALA A C 1
ATOM 841 O O . ALA A 1 102 ? -18.219 0.132 14.202 1.00 96.81 102 ALA A O 1
ATOM 842 N N . PRO A 1 103 ? -19.744 1.285 15.368 1.00 95.81 103 PRO A N 1
ATOM 843 C CA . PRO A 1 103 ? -19.522 2.503 14.586 1.00 95.81 103 PRO A CA 1
ATOM 844 C C . PRO A 1 103 ? -18.086 3.028 14.708 1.00 95.81 103 PRO A C 1
ATOM 846 O O . PRO A 1 103 ? -17.490 3.432 13.711 1.00 95.81 103 PRO A O 1
ATOM 849 N N . ARG A 1 104 ? -17.497 2.969 15.911 1.00 94.62 104 ARG A N 1
ATOM 850 C CA . ARG A 1 104 ? -16.109 3.400 16.159 1.00 94.62 104 ARG A CA 1
ATOM 851 C C . ARG A 1 104 ? -15.093 2.521 15.439 1.00 94.62 104 ARG A C 1
ATOM 853 O O . ARG A 1 104 ? -14.120 3.034 14.887 1.00 94.62 104 ARG A O 1
ATOM 860 N N . HIS A 1 105 ? -15.313 1.209 15.434 1.00 95.88 105 HIS A N 1
ATOM 861 C CA . HIS A 1 105 ? -14.467 0.275 14.706 1.00 95.88 105 HIS A CA 1
ATOM 862 C C . HIS A 1 105 ? -14.556 0.529 13.195 1.00 95.88 105 HIS A C 1
ATOM 864 O O . HIS A 1 105 ? -13.526 0.641 12.537 1.00 95.88 105 HIS A O 1
ATOM 870 N N . LEU A 1 106 ? -15.755 0.747 12.647 1.00 96.12 106 LEU A N 1
ATOM 871 C CA . LEU A 1 106 ? -15.915 1.106 11.235 1.00 96.12 106 LEU A CA 1
ATOM 872 C C . LEU A 1 106 ? -15.213 2.429 10.878 1.00 96.12 106 LEU A C 1
ATOM 874 O O . LEU A 1 106 ? -14.554 2.517 9.842 1.00 96.12 106 LEU A O 1
ATOM 878 N N . GLN A 1 107 ? -15.302 3.448 11.739 1.00 94.94 107 GLN A N 1
ATOM 879 C CA . GLN A 1 107 ? -14.550 4.699 11.573 1.00 94.94 107 GLN A CA 1
ATOM 880 C C . GLN A 1 107 ? -13.034 4.459 11.588 1.00 94.94 107 GLN A C 1
ATOM 882 O O . GLN A 1 107 ? -12.309 5.022 10.770 1.00 94.94 107 GLN A O 1
ATOM 887 N N . TYR A 1 108 ? -12.538 3.608 12.491 1.00 94.81 108 TYR A N 1
ATOM 888 C CA . TYR A 1 108 ? -11.137 3.185 12.499 1.00 94.81 108 TYR A CA 1
ATOM 889 C C . TYR A 1 108 ? -10.738 2.508 11.181 1.00 94.81 108 TYR A C 1
ATOM 891 O O . TYR A 1 108 ? -9.750 2.918 10.573 1.00 94.81 108 TYR A O 1
ATOM 899 N N . LEU A 1 109 ? -11.527 1.552 10.684 1.00 96.69 109 LEU A N 1
ATOM 900 C CA . LEU A 1 109 ? -11.252 0.893 9.407 1.00 96.69 109 LEU A CA 1
ATOM 901 C C . LEU A 1 109 ? -11.190 1.896 8.247 1.00 96.69 109 LEU A C 1
ATOM 903 O O . LEU A 1 109 ? -10.283 1.814 7.423 1.00 96.69 109 LEU A O 1
ATOM 907 N N . HIS A 1 110 ? -12.090 2.884 8.202 1.00 96.94 110 HIS A N 1
ATOM 908 C CA . HIS A 1 110 ? -12.058 3.944 7.188 1.00 96.94 110 HIS A CA 1
ATOM 909 C C . HIS A 1 110 ? -10.818 4.844 7.281 1.00 96.94 110 HIS A C 1
ATOM 911 O O . HIS A 1 110 ? -10.262 5.230 6.251 1.00 96.94 110 HIS A O 1
ATOM 917 N N . ARG A 1 111 ? -10.333 5.135 8.493 1.00 95.56 111 ARG A N 1
ATOM 918 C CA . ARG A 1 111 ? -9.067 5.858 8.695 1.00 95.56 111 ARG A CA 1
ATOM 919 C C . ARG A 1 111 ? -7.881 5.083 8.126 1.00 95.56 111 ARG A C 1
ATOM 921 O O . ARG A 1 111 ? -7.118 5.623 7.322 1.00 95.56 111 ARG A O 1
ATOM 928 N N . VAL A 1 112 ? -7.769 3.802 8.478 1.00 94.44 112 VAL A N 1
ATOM 929 C CA . VAL A 1 112 ? -6.694 2.931 7.979 1.00 94.44 112 VAL A CA 1
ATOM 930 C C . VAL A 1 112 ? -6.809 2.745 6.459 1.00 94.44 112 VAL A C 1
ATOM 932 O O . VAL A 1 112 ? -5.806 2.842 5.753 1.00 94.44 112 VAL A O 1
ATOM 935 N N . GLN A 1 113 ? -8.022 2.588 5.922 1.00 96.94 113 GLN A N 1
ATOM 936 C CA . GLN A 1 113 ? -8.281 2.511 4.481 1.00 96.94 113 GLN A CA 1
ATOM 937 C C . GLN A 1 113 ? -7.754 3.745 3.740 1.00 96.94 113 GLN A C 1
ATOM 939 O O . GLN A 1 113 ? -7.025 3.597 2.761 1.00 96.94 113 GLN A O 1
ATOM 944 N N . ALA A 1 114 ? -8.078 4.956 4.204 1.00 96.69 114 ALA A N 1
ATOM 945 C CA . ALA A 1 114 ? -7.629 6.192 3.562 1.00 96.69 114 ALA A CA 1
ATOM 946 C C . ALA A 1 114 ? -6.096 6.337 3.586 1.00 96.69 114 ALA A C 1
ATOM 948 O O . ALA A 1 114 ? -5.496 6.762 2.594 1.00 96.69 114 ALA A O 1
ATOM 949 N N . HIS A 1 115 ? -5.455 5.940 4.691 1.00 95.62 115 HIS A N 1
ATOM 950 C CA . HIS A 1 115 ? -3.998 5.917 4.816 1.00 95.62 115 HIS A CA 1
ATOM 951 C C . HIS A 1 115 ? -3.354 4.972 3.786 1.00 95.62 115 HIS A C 1
ATOM 953 O O . HIS A 1 115 ? -2.530 5.405 2.974 1.00 95.62 115 HIS A O 1
ATOM 959 N N . TYR A 1 116 ? -3.783 3.705 3.749 1.00 96.19 116 TYR A N 1
ATOM 960 C CA . TYR A 1 116 ? -3.247 2.703 2.820 1.00 96.19 116 TYR A CA 1
ATOM 961 C C . TYR A 1 116 ? -3.604 2.989 1.361 1.00 96.19 116 TYR A C 1
ATOM 963 O O . TYR A 1 116 ? -2.820 2.688 0.462 1.00 96.19 116 TYR A O 1
ATOM 971 N N . GLN A 1 117 ? -4.740 3.635 1.096 1.00 97.06 117 GLN A N 1
ATOM 972 C CA . GLN A 1 117 ? -5.088 4.079 -0.248 1.00 97.06 117 GLN A CA 1
ATOM 973 C C . GLN A 1 117 ? -4.083 5.113 -0.766 1.00 97.06 117 GLN A C 1
ATOM 975 O O . GLN A 1 117 ? -3.664 5.030 -1.922 1.00 97.06 117 GLN A O 1
ATOM 980 N N . LEU A 1 118 ? -3.663 6.073 0.063 1.00 97.12 118 LEU A N 1
ATOM 981 C CA . LEU A 1 118 ? -2.644 7.045 -0.332 1.00 97.12 118 LEU A CA 1
ATOM 982 C C . LEU A 1 118 ? -1.292 6.373 -0.579 1.00 97.12 118 LEU A C 1
ATOM 984 O O . LEU A 1 118 ? -0.691 6.617 -1.627 1.00 97.12 118 LEU A O 1
ATOM 988 N N . LEU A 1 119 ? -0.850 5.505 0.336 1.00 95.38 119 LEU A N 1
ATOM 989 C CA . LEU A 1 119 ? 0.412 4.775 0.194 1.00 95.38 119 LEU A CA 1
ATOM 990 C C . LEU A 1 119 ? 0.422 3.889 -1.058 1.00 95.38 119 LEU A C 1
ATOM 992 O O . LEU A 1 119 ? 1.373 3.945 -1.829 1.00 95.38 119 LEU A O 1
ATOM 996 N N . SER A 1 120 ? -0.663 3.158 -1.325 1.00 95.81 120 SER A N 1
ATOM 997 C CA . SER A 1 120 ? -0.782 2.293 -2.506 1.00 95.81 120 SER A CA 1
ATOM 998 C C . SER A 1 120 ? -0.684 3.099 -3.805 1.00 95.81 120 SER A C 1
ATOM 1000 O O . SER A 1 120 ? -0.048 2.677 -4.770 1.00 95.81 120 SER A O 1
ATOM 1002 N N . ASN A 1 121 ? -1.258 4.307 -3.831 1.00 96.81 121 ASN A N 1
ATOM 1003 C CA . ASN A 1 121 ? -1.139 5.201 -4.982 1.00 96.81 121 ASN A CA 1
ATOM 1004 C C . ASN A 1 121 ? 0.271 5.786 -5.139 1.00 96.81 121 ASN A C 1
ATOM 1006 O O . ASN A 1 121 ? 0.719 5.960 -6.273 1.00 96.81 121 ASN A O 1
ATOM 1010 N N . ALA A 1 122 ? 0.957 6.086 -4.033 1.00 96.38 122 ALA A N 1
ATOM 1011 C CA . ALA A 1 122 ? 2.354 6.513 -4.048 1.00 96.38 122 ALA A CA 1
ATOM 1012 C C . ALA A 1 122 ? 3.264 5.401 -4.578 1.00 96.38 122 ALA A C 1
ATOM 1014 O O . ALA A 1 122 ? 4.022 5.621 -5.520 1.00 96.38 122 ALA A O 1
ATOM 1015 N N . GLU A 1 123 ? 3.117 4.190 -4.046 1.00 95.06 123 GLU A N 1
ATOM 1016 C CA . GLU A 1 123 ? 3.866 3.015 -4.475 1.00 95.06 123 GLU A CA 1
ATOM 1017 C C . GLU A 1 123 ? 3.628 2.695 -5.954 1.00 95.06 123 GLU A C 1
ATOM 1019 O O . GLU A 1 123 ? 4.585 2.555 -6.711 1.00 95.06 123 GLU A O 1
ATOM 1024 N N . ALA A 1 124 ? 2.372 2.663 -6.408 1.00 95.50 124 ALA A N 1
ATOM 1025 C CA . ALA A 1 124 ? 2.051 2.390 -7.807 1.00 95.50 124 ALA A CA 1
ATOM 1026 C C . ALA A 1 124 ? 2.673 3.422 -8.764 1.00 95.50 124 ALA A C 1
ATOM 1028 O O . ALA A 1 124 ? 3.121 3.061 -9.856 1.00 95.50 124 ALA A O 1
ATOM 1029 N N . LEU A 1 125 ? 2.713 4.702 -8.374 1.00 97.00 125 LEU A N 1
ATOM 1030 C CA . LEU A 1 125 ? 3.362 5.735 -9.177 1.00 97.00 125 LEU A CA 1
ATOM 1031 C C . LEU A 1 125 ? 4.888 5.584 -9.149 1.00 97.00 125 LEU A C 1
ATOM 1033 O O . LEU A 1 125 ? 5.507 5.644 -10.206 1.00 97.00 125 LEU A O 1
ATOM 1037 N N . ASN A 1 126 ? 5.486 5.308 -7.989 1.00 95.62 126 ASN A N 1
ATOM 1038 C CA . ASN A 1 126 ? 6.919 5.025 -7.872 1.00 95.62 126 ASN A CA 1
ATOM 1039 C C . ASN A 1 126 ? 7.332 3.818 -8.729 1.00 95.62 126 ASN A C 1
ATOM 1041 O O . ASN A 1 126 ? 8.260 3.930 -9.522 1.00 95.62 126 ASN A O 1
ATOM 1045 N N . GLN A 1 127 ? 6.595 2.705 -8.677 1.00 95.31 127 GLN A N 1
ATOM 1046 C CA . GLN A 1 127 ? 6.860 1.523 -9.505 1.00 95.31 127 GLN A CA 1
ATOM 1047 C C . GLN A 1 127 ? 6.796 1.836 -11.009 1.00 95.31 127 GLN A C 1
ATOM 1049 O O . GLN A 1 127 ? 7.617 1.337 -11.778 1.00 95.31 127 GLN A O 1
ATOM 1054 N N . LYS A 1 128 ? 5.843 2.671 -11.452 1.00 96.56 128 LYS A N 1
ATOM 1055 C CA . LYS A 1 128 ? 5.796 3.151 -12.845 1.00 96.56 128 LYS A CA 1
ATOM 1056 C C . LYS A 1 128 ? 7.025 3.986 -13.193 1.00 96.56 128 LYS A C 1
ATOM 1058 O O . LYS A 1 128 ? 7.638 3.745 -14.227 1.00 96.56 128 LYS A O 1
ATOM 1063 N N . MET A 1 129 ? 7.394 4.933 -12.329 1.00 96.00 129 MET A N 1
ATOM 1064 C CA . MET A 1 129 ? 8.563 5.789 -12.533 1.00 96.00 129 MET A CA 1
ATOM 1065 C C . MET A 1 129 ? 9.849 4.973 -12.663 1.00 96.00 129 MET A C 1
ATOM 1067 O O . MET A 1 129 ? 10.605 5.204 -13.602 1.00 96.00 129 MET A O 1
ATOM 1071 N N . GLU A 1 130 ? 10.058 3.983 -11.797 1.00 94.06 130 GLU A N 1
ATOM 1072 C CA . GLU A 1 130 ? 11.229 3.102 -11.863 1.00 94.06 130 GLU A CA 1
ATOM 1073 C C . GLU A 1 130 ? 11.256 2.272 -13.153 1.00 94.06 130 GLU A C 1
ATOM 1075 O O . GLU A 1 130 ? 12.279 2.225 -13.833 1.00 94.06 130 GLU A O 1
ATOM 1080 N N . ARG A 1 131 ? 10.113 1.716 -13.579 1.00 94.44 131 ARG A N 1
ATOM 1081 C CA . ARG A 1 131 ? 10.013 1.007 -14.871 1.00 94.44 131 ARG A CA 1
ATOM 1082 C C . ARG A 1 131 ? 10.338 1.902 -16.065 1.00 94.44 131 ARG A C 1
ATOM 1084 O O . ARG A 1 131 ? 10.927 1.439 -17.037 1.00 94.44 131 ARG A O 1
ATOM 1091 N N . TRP A 1 132 ? 9.937 3.171 -16.027 1.00 95.62 132 TRP A N 1
ATOM 1092 C CA . TRP A 1 132 ? 10.228 4.105 -17.113 1.00 95.62 132 TRP A CA 1
ATOM 1093 C C . TRP A 1 132 ? 11.708 4.485 -17.156 1.00 95.62 132 TRP A C 1
ATOM 1095 O O . TRP A 1 132 ? 12.272 4.558 -18.251 1.00 95.62 132 TRP A O 1
ATOM 1105 N N . LYS A 1 133 ? 12.344 4.673 -15.993 1.00 91.75 133 LYS A N 1
ATOM 1106 C CA . LYS A 1 133 ? 13.793 4.909 -15.884 1.00 91.75 133 LYS A CA 1
ATOM 1107 C C . LYS A 1 133 ? 14.609 3.718 -16.384 1.00 91.75 133 LYS A C 1
ATOM 1109 O O . LYS A 1 133 ? 15.622 3.922 -17.039 1.00 91.75 133 LYS A O 1
ATOM 1114 N N . SER A 1 134 ? 14.144 2.488 -16.161 1.00 91.31 134 SER A N 1
ATOM 1115 C CA . SER A 1 134 ? 14.842 1.270 -16.592 1.00 91.31 134 SER A CA 1
ATOM 1116 C C . SER A 1 134 ? 14.606 0.889 -18.065 1.00 91.31 134 SER A C 1
ATOM 1118 O O . SER A 1 134 ? 14.723 -0.282 -18.420 1.00 91.31 134 SER A O 1
ATOM 1120 N N . SER A 1 135 ? 14.219 1.839 -18.923 1.00 93.44 135 SER A N 1
ATOM 1121 C CA . SER A 1 135 ? 14.047 1.589 -20.362 1.00 93.44 135 SER A CA 1
ATOM 1122 C C . SER A 1 135 ? 15.397 1.297 -21.030 1.00 93.44 135 SER A C 1
ATOM 1124 O O . SER A 1 135 ? 16.344 2.065 -20.865 1.00 93.44 135 SER A O 1
ATOM 1126 N N . ASP A 1 136 ? 15.461 0.233 -21.830 1.00 92.25 136 ASP A N 1
ATOM 1127 C CA . ASP A 1 136 ? 16.697 -0.377 -22.350 1.00 92.25 136 ASP A CA 1
ATOM 1128 C C . ASP A 1 136 ? 16.931 -0.188 -23.863 1.00 92.25 136 ASP A C 1
ATOM 1130 O O . ASP A 1 136 ? 17.790 -0.832 -24.459 1.00 92.25 136 ASP A O 1
ATOM 1134 N N . SER A 1 137 ? 16.129 0.655 -24.509 1.00 94.12 137 SER A N 1
ATOM 1135 C CA . SER A 1 137 ? 16.201 0.929 -25.946 1.00 94.12 137 SER A CA 1
ATOM 1136 C C . SER A 1 137 ? 15.449 2.211 -26.294 1.00 94.12 137 SER A C 1
ATOM 1138 O O . SER A 1 137 ? 14.595 2.678 -25.529 1.00 94.12 137 SER A O 1
ATOM 1140 N N . VAL A 1 138 ? 15.683 2.752 -27.494 1.00 96.25 138 VAL A N 1
ATOM 1141 C CA . VAL A 1 138 ? 14.924 3.887 -28.042 1.00 96.25 138 VAL A CA 1
ATOM 1142 C C . VAL A 1 138 ? 13.433 3.554 -28.139 1.00 96.25 138 VAL A C 1
ATOM 1144 O O . VAL A 1 138 ? 12.587 4.399 -27.836 1.00 96.25 138 VAL A O 1
ATOM 1147 N N . ALA A 1 139 ? 13.085 2.329 -28.535 1.00 97.12 139 ALA A N 1
ATOM 1148 C CA . ALA A 1 139 ? 11.693 1.893 -28.609 1.00 97.12 139 ALA A CA 1
ATOM 1149 C C . ALA A 1 139 ? 11.038 1.835 -27.216 1.00 97.12 139 ALA A C 1
ATOM 1151 O O . ALA A 1 139 ? 9.915 2.327 -27.044 1.00 97.12 139 ALA A O 1
ATOM 1152 N N . ALA A 1 140 ? 11.745 1.297 -26.213 1.00 96.69 140 ALA A N 1
ATOM 1153 C CA . ALA A 1 140 ? 11.265 1.226 -24.835 1.00 96.69 140 ALA A CA 1
ATOM 1154 C C . ALA A 1 140 ? 11.071 2.622 -24.223 1.00 96.69 140 ALA A C 1
ATOM 1156 O O . ALA A 1 140 ? 9.986 2.920 -23.726 1.00 96.69 140 ALA A O 1
ATOM 1157 N N . ILE A 1 141 ? 12.052 3.525 -24.338 1.00 96.31 141 ILE A N 1
ATOM 1158 C CA . ILE A 1 141 ? 11.940 4.877 -23.764 1.00 96.31 141 ILE A CA 1
ATOM 1159 C C . ILE A 1 141 ? 10.860 5.716 -24.466 1.00 96.31 141 ILE A C 1
ATOM 1161 O O . ILE A 1 141 ? 10.158 6.495 -23.822 1.00 96.31 141 ILE A O 1
ATOM 1165 N N . GLN A 1 142 ? 10.637 5.523 -25.772 1.00 97.44 142 GLN A N 1
ATOM 1166 C CA . GLN A 1 142 ? 9.515 6.151 -26.480 1.00 97.44 142 GLN A CA 1
ATOM 1167 C C . GLN A 1 142 ? 8.156 5.652 -25.978 1.00 97.44 142 GLN A C 1
ATOM 1169 O O . GLN A 1 142 ? 7.211 6.441 -25.887 1.00 97.44 142 GLN A O 1
ATOM 1174 N N . LYS A 1 143 ? 8.040 4.359 -25.650 1.00 97.56 143 LYS A N 1
ATOM 1175 C CA . LYS A 1 143 ? 6.844 3.802 -25.006 1.00 97.56 143 LYS A CA 1
ATOM 1176 C C . LYS A 1 143 ? 6.659 4.404 -23.609 1.00 97.56 143 LYS A C 1
ATOM 1178 O O . LYS A 1 143 ? 5.582 4.927 -23.332 1.00 97.56 143 LYS A O 1
ATOM 1183 N N . SER A 1 144 ? 7.712 4.440 -22.796 1.00 97.19 144 SER A N 1
ATOM 1184 C CA . SER A 1 144 ? 7.713 5.052 -21.460 1.00 97.19 144 SER A CA 1
ATOM 1185 C C . SER A 1 144 ? 7.316 6.533 -21.491 1.00 97.19 144 SER A C 1
ATOM 1187 O O . SER A 1 144 ? 6.508 6.972 -20.682 1.00 97.19 144 SER A O 1
ATOM 1189 N N . LEU A 1 145 ? 7.778 7.309 -22.478 1.00 97.19 145 LEU A N 1
ATOM 1190 C CA . LEU A 1 145 ? 7.371 8.709 -22.667 1.00 97.19 145 LEU A CA 1
ATOM 1191 C C . LEU A 1 145 ? 5.881 8.864 -23.020 1.00 97.19 145 LEU A C 1
ATOM 1193 O O . LEU A 1 145 ? 5.246 9.830 -22.588 1.00 97.19 145 LEU A O 1
ATOM 1197 N N . LYS A 1 146 ? 5.302 7.931 -23.790 1.00 97.50 146 LYS A N 1
ATOM 1198 C CA . LYS A 1 146 ? 3.852 7.912 -24.060 1.00 97.50 146 LYS A CA 1
ATOM 1199 C C . LYS A 1 146 ? 3.064 7.596 -22.789 1.00 97.50 146 LYS A C 1
ATOM 1201 O O . LYS A 1 146 ? 2.074 8.267 -22.515 1.00 97.50 146 LYS A O 1
ATOM 1206 N N . GLU A 1 147 ? 3.513 6.615 -22.011 1.00 97.62 147 GLU A N 1
ATOM 1207 C CA . GLU A 1 147 ? 2.898 6.245 -20.731 1.00 97.62 147 GLU A CA 1
ATOM 1208 C C . GLU A 1 147 ? 2.986 7.367 -19.696 1.00 97.62 147 GLU A C 1
ATOM 1210 O O . GLU A 1 147 ? 1.973 7.716 -19.092 1.00 97.62 147 GLU A O 1
ATOM 1215 N N . TYR A 1 148 ? 4.152 8.004 -19.573 1.00 97.69 148 TYR A N 1
ATOM 1216 C CA . TYR A 1 148 ? 4.348 9.192 -18.748 1.00 97.69 148 TYR A CA 1
ATOM 1217 C C . TYR A 1 148 ? 3.348 10.290 -19.108 1.00 97.69 148 TYR A C 1
ATOM 1219 O O . TYR A 1 148 ? 2.734 10.885 -18.226 1.00 97.69 148 TYR A O 1
ATOM 1227 N N . LYS A 1 149 ? 3.155 10.554 -20.408 1.00 97.06 149 LYS A N 1
ATOM 1228 C CA . LYS A 1 149 ? 2.198 11.562 -20.871 1.00 97.06 149 LYS A CA 1
ATOM 1229 C C . LYS A 1 149 ? 0.766 11.213 -20.455 1.00 97.06 149 LYS A C 1
ATOM 1231 O O . LYS A 1 149 ? 0.078 12.081 -19.933 1.00 97.06 149 LYS A O 1
ATOM 1236 N N . MET A 1 150 ? 0.346 9.957 -20.621 1.00 97.19 150 MET A N 1
ATOM 1237 C CA . MET A 1 150 ? -0.977 9.504 -20.167 1.00 97.19 150 MET A CA 1
ATOM 1238 C C . MET A 1 150 ? -1.155 9.679 -18.652 1.00 97.19 150 MET A C 1
ATOM 1240 O O . MET A 1 150 ? -2.205 10.137 -18.200 1.00 97.19 150 MET A O 1
ATOM 1244 N N . GLU A 1 151 ? -0.126 9.363 -17.860 1.00 97.31 151 GLU A N 1
ATOM 1245 C CA . GLU A 1 151 ? -0.155 9.579 -16.412 1.00 97.31 151 GLU A CA 1
ATOM 1246 C C . GLU A 1 151 ? -0.218 11.075 -16.077 1.00 97.31 151 GLU A C 1
ATOM 1248 O O . GLU A 1 151 ? -1.031 11.481 -15.251 1.00 97.31 151 GLU A O 1
ATOM 1253 N N . ALA A 1 152 ? 0.569 11.917 -16.749 1.00 96.75 152 ALA A N 1
ATOM 1254 C CA . ALA A 1 152 ? 0.571 13.365 -16.551 1.00 96.75 152 ALA A CA 1
ATOM 1255 C C . ALA A 1 152 ? -0.797 13.988 -16.875 1.00 96.75 152 ALA A C 1
ATOM 1257 O O . ALA A 1 152 ? -1.289 14.819 -16.104 1.00 96.75 152 ALA A O 1
ATOM 1258 N N . ASP A 1 153 ? -1.444 13.527 -17.949 1.00 96.69 153 ASP A N 1
ATOM 1259 C CA . ASP A 1 153 ? -2.791 13.942 -18.353 1.00 96.69 153 ASP A CA 1
ATOM 1260 C C . ASP A 1 153 ? -3.849 13.549 -17.299 1.00 96.69 153 ASP A C 1
ATOM 1262 O O . ASP A 1 15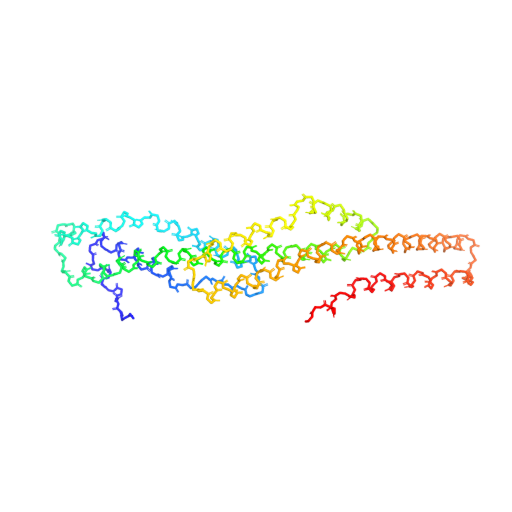3 ? -4.821 14.278 -17.088 1.00 96.69 153 ASP A O 1
ATOM 1266 N N . SER A 1 154 ? -3.630 12.459 -16.549 1.00 94.88 154 SER A N 1
ATOM 1267 C CA . SER A 1 154 ? -4.475 12.073 -15.403 1.00 94.88 154 SER A CA 1
ATOM 1268 C C . SER A 1 154 ? -4.298 12.965 -14.157 1.00 94.88 154 SER A C 1
ATOM 1270 O O . SER A 1 154 ? -5.059 12.859 -13.191 1.00 94.88 154 SER A O 1
ATOM 1272 N N . ALA A 1 155 ? -3.331 13.890 -14.187 1.00 95.25 155 ALA A N 1
ATOM 1273 C CA . ALA A 1 155 ? -3.037 14.879 -13.154 1.00 95.25 155 ALA A CA 1
ATOM 1274 C C . ALA A 1 155 ? -2.779 14.278 -11.750 1.00 95.25 155 ALA A C 1
ATOM 1276 O O . ALA A 1 155 ? -3.532 14.569 -10.807 1.00 95.25 155 ALA A O 1
ATOM 1277 N N . PRO A 1 156 ? -1.682 13.519 -11.549 1.00 95.38 156 PRO A N 1
ATOM 1278 C CA . PRO A 1 156 ? -1.372 12.844 -10.285 1.00 95.38 156 PRO A CA 1
ATOM 1279 C C . PRO A 1 156 ? -1.353 13.800 -9.087 1.00 95.38 156 PRO A C 1
ATOM 1281 O O . PRO A 1 156 ? -1.911 13.486 -8.039 1.00 95.38 156 PRO A O 1
ATOM 1284 N N . ALA A 1 157 ? -0.844 15.025 -9.250 1.00 96.12 157 ALA A N 1
ATOM 1285 C CA . ALA A 1 157 ? -0.880 16.044 -8.198 1.00 96.12 157 ALA A CA 1
ATOM 1286 C C . ALA A 1 157 ? -2.308 16.364 -7.710 1.00 96.12 157 ALA A C 1
ATOM 1288 O O . ALA A 1 157 ? -2.533 16.567 -6.517 1.00 96.12 157 ALA A O 1
ATOM 1289 N N . LYS A 1 158 ? -3.301 16.400 -8.612 1.00 96.94 158 LYS A N 1
ATOM 1290 C CA . LYS A 1 158 ? -4.712 16.600 -8.236 1.00 96.94 158 LYS A CA 1
ATOM 1291 C C . LYS A 1 158 ? -5.268 15.367 -7.528 1.00 96.94 158 LYS A C 1
ATOM 1293 O O . LYS A 1 158 ? -6.007 15.519 -6.559 1.00 96.94 158 LYS A O 1
ATOM 1298 N N . LYS A 1 159 ? -4.905 14.166 -7.986 1.00 97.06 159 LYS A N 1
ATOM 1299 C CA . LYS A 1 159 ? -5.303 12.897 -7.363 1.00 97.06 159 LYS A CA 1
ATOM 1300 C C . LYS A 1 159 ? -4.809 12.807 -5.917 1.00 97.06 159 LYS A C 1
ATOM 1302 O O . LYS A 1 159 ? -5.616 12.603 -5.016 1.00 97.06 159 LYS A O 1
ATOM 1307 N N . PHE A 1 160 ? -3.528 13.069 -5.681 1.00 97.44 160 PHE A N 1
ATOM 1308 C CA . PHE A 1 160 ? -2.947 13.086 -4.341 1.00 97.44 160 PHE A CA 1
ATOM 1309 C C . PHE A 1 160 ? -3.548 14.162 -3.430 1.00 97.44 160 PHE A C 1
ATOM 1311 O O . PHE A 1 160 ? -3.854 13.882 -2.274 1.00 97.44 160 PHE A O 1
ATOM 1318 N N . LYS A 1 161 ? -3.823 15.366 -3.951 1.00 96.94 161 LYS A N 1
ATOM 1319 C CA . LYS A 1 161 ? -4.546 16.402 -3.192 1.00 96.94 161 LYS A CA 1
ATOM 1320 C C . LYS A 1 161 ? -5.931 15.936 -2.731 1.00 96.94 161 LYS A C 1
ATOM 1322 O O . LYS A 1 161 ? -6.311 16.231 -1.603 1.00 96.94 161 LYS A O 1
ATOM 1327 N N . ARG A 1 162 ? -6.675 15.204 -3.572 1.00 97.38 162 ARG A N 1
ATOM 1328 C CA . ARG A 1 162 ? -7.981 14.626 -3.195 1.00 97.38 162 ARG A CA 1
ATOM 1329 C C . ARG A 1 162 ? -7.835 13.545 -2.126 1.00 97.38 162 ARG A C 1
ATOM 1331 O O . ARG A 1 162 ? -8.594 13.561 -1.168 1.00 97.38 162 ARG A O 1
ATOM 1338 N N . LEU A 1 163 ? -6.847 12.658 -2.263 1.00 97.19 163 LEU A N 1
ATOM 1339 C CA . LEU A 1 163 ? -6.564 11.618 -1.265 1.00 97.19 163 LEU A CA 1
ATOM 1340 C C . LEU A 1 163 ? -6.191 12.227 0.093 1.00 97.19 163 LEU A C 1
ATOM 1342 O O . LEU A 1 163 ? -6.721 11.807 1.112 1.00 97.19 163 LEU A O 1
ATOM 1346 N N . LEU A 1 164 ? -5.355 13.270 0.111 1.00 96.62 164 LEU A N 1
ATOM 1347 C CA . LEU A 1 164 ? -5.016 14.000 1.337 1.00 96.62 164 LEU A CA 1
ATOM 1348 C C . LEU A 1 164 ? -6.215 14.727 1.954 1.00 96.62 164 LEU A C 1
ATOM 1350 O O . LEU A 1 164 ? -6.308 14.814 3.174 1.00 96.62 164 LEU A O 1
ATOM 1354 N N . ALA A 1 165 ? -7.116 15.277 1.137 1.00 96.56 165 ALA A N 1
ATOM 1355 C CA . ALA A 1 165 ? -8.338 15.899 1.640 1.00 96.56 165 ALA A CA 1
ATOM 1356 C C . ALA A 1 165 ? -9.253 14.859 2.304 1.00 96.56 165 ALA A C 1
ATOM 1358 O O . ALA A 1 165 ? -9.701 15.083 3.424 1.00 96.56 165 ALA A O 1
ATOM 1359 N N . HIS A 1 166 ? -9.446 13.707 1.657 1.00 96.69 166 HIS A N 1
ATOM 1360 C CA . HIS A 1 166 ? -10.224 12.602 2.214 1.00 96.69 166 HIS A CA 1
ATOM 1361 C C . HIS A 1 166 ? -9.596 12.036 3.496 1.00 96.69 166 HIS A C 1
ATOM 1363 O O . HIS A 1 166 ? -10.295 11.813 4.477 1.00 96.69 166 HIS A O 1
ATOM 1369 N N . LEU A 1 167 ? -8.268 11.880 3.530 1.00 96.38 167 LEU A N 1
ATOM 1370 C CA . LEU A 1 167 ? -7.542 11.471 4.733 1.00 96.38 167 LEU A CA 1
ATOM 1371 C C . LEU A 1 167 ? -7.818 12.429 5.903 1.00 96.38 167 LEU A C 1
ATOM 1373 O O . LEU A 1 167 ? -8.151 11.992 6.998 1.00 96.38 167 LEU A O 1
ATOM 1377 N N . LYS A 1 168 ? -7.731 13.744 5.671 1.00 95.38 168 LYS A N 1
ATOM 1378 C CA . LYS A 1 168 ? -8.011 14.752 6.707 1.00 95.38 168 LYS A CA 1
ATOM 1379 C C . LYS A 1 168 ? -9.455 14.705 7.199 1.00 95.38 168 LYS A C 1
ATOM 1381 O O . LYS A 1 168 ? -9.682 14.933 8.381 1.00 95.38 168 LYS A O 1
ATOM 1386 N N . GLU A 1 169 ? -10.398 14.427 6.304 1.00 95.81 169 GLU A N 1
ATOM 1387 C CA . GLU A 1 169 ? -11.814 14.269 6.631 1.00 95.81 169 GLU A CA 1
ATOM 1388 C C . GLU A 1 169 ? -12.038 13.058 7.544 1.00 95.81 169 GLU A C 1
ATOM 1390 O O . GLU A 1 169 ? -12.589 13.213 8.625 1.00 95.81 169 GLU A O 1
ATOM 1395 N N . VAL A 1 170 ? -11.538 11.870 7.192 1.00 95.12 170 VAL A N 1
ATOM 1396 C CA . VAL A 1 170 ? -11.755 10.672 8.030 1.00 95.12 170 VAL A CA 1
ATOM 1397 C C . VAL A 1 170 ? -11.005 10.726 9.366 1.00 95.12 170 VAL A C 1
ATOM 1399 O O . VAL A 1 170 ? -11.409 10.079 10.330 1.00 95.12 170 VAL A O 1
ATOM 1402 N N . TYR A 1 171 ? -9.923 11.505 9.450 1.00 94.62 171 TYR A N 1
ATOM 1403 C CA . TYR A 1 171 ? -9.170 11.730 10.687 1.00 94.62 171 TYR A CA 1
ATOM 1404 C C . TYR A 1 171 ? -9.676 12.922 11.517 1.00 94.62 171 TYR A C 1
ATOM 1406 O O . TYR A 1 171 ? -9.104 13.182 12.574 1.00 94.62 171 TYR A O 1
ATOM 1414 N N . SER A 1 172 ? -10.729 13.643 11.106 1.00 91.44 172 SER A N 1
ATOM 1415 C CA . SER A 1 172 ? -11.201 14.824 11.850 1.00 91.44 172 SER A CA 1
ATOM 1416 C C . SER A 1 172 ? -11.723 14.500 13.253 1.00 91.44 172 SER A C 1
ATOM 1418 O O . SER A 1 172 ? -11.694 15.359 14.129 1.00 91.44 172 SER A O 1
ATOM 1420 N N . GLU A 1 173 ? -12.192 13.269 13.462 1.00 86.81 173 GLU A N 1
ATOM 1421 C CA . GLU A 1 173 ? -12.700 12.764 14.747 1.00 86.81 173 GLU A CA 1
ATOM 1422 C C . GLU A 1 173 ? -11.669 11.907 15.510 1.00 86.81 173 GLU A C 1
ATOM 1424 O O . GLU A 1 173 ? -11.951 11.403 16.596 1.00 86.81 173 GLU A O 1
ATOM 1429 N N . ALA A 1 174 ? -10.468 11.723 14.954 1.00 89.88 174 ALA A N 1
ATOM 1430 C CA . ALA A 1 174 ? -9.398 10.963 15.590 1.00 89.88 174 ALA A CA 1
ATOM 1431 C C . ALA A 1 174 ? -8.700 11.772 16.704 1.00 89.88 174 ALA A C 1
ATOM 1433 O O . ALA A 1 174 ? -8.760 13.006 16.710 1.00 89.88 174 ALA A O 1
ATOM 1434 N N . PRO A 1 175 ? -7.962 11.110 17.617 1.00 90.88 175 PRO A N 1
ATOM 1435 C CA . PRO A 1 175 ? -7.040 11.794 18.518 1.00 90.88 175 PRO A CA 1
ATOM 1436 C C . PRO A 1 175 ? -6.093 12.725 17.747 1.00 90.88 175 PRO A C 1
ATOM 1438 O O . PRO A 1 175 ? -5.493 12.331 16.745 1.00 90.88 175 PRO A O 1
ATOM 1441 N N . VAL A 1 176 ? -5.941 13.964 18.226 1.00 91.00 176 VAL A N 1
ATOM 1442 C CA . VAL A 1 176 ? -5.208 15.038 17.525 1.00 91.00 176 VAL A CA 1
ATOM 1443 C C . VAL A 1 176 ? -3.773 14.628 17.178 1.00 91.00 176 VAL A C 1
ATOM 1445 O O . VAL A 1 176 ? -3.281 14.937 16.094 1.00 91.00 176 VAL A O 1
ATOM 1448 N N . GLU A 1 177 ? -3.109 13.908 18.079 1.00 91.31 177 GLU A N 1
ATOM 1449 C CA . GLU A 1 177 ? -1.733 13.430 17.914 1.00 91.31 177 GLU A CA 1
ATOM 1450 C C . GLU A 1 177 ? -1.614 12.406 16.777 1.00 91.31 177 GLU A C 1
ATOM 1452 O O . GLU A 1 177 ? -0.731 12.524 15.922 1.00 91.31 177 GLU A O 1
ATOM 1457 N N . GLU A 1 178 ? -2.543 11.446 16.728 1.00 91.12 178 GLU A N 1
ATOM 1458 C CA . GLU A 1 178 ? -2.637 10.439 15.668 1.00 91.12 178 GLU A CA 1
ATOM 1459 C C . GLU A 1 178 ? -2.896 11.120 14.319 1.00 91.12 178 GLU A C 1
ATOM 1461 O O . GLU A 1 178 ? -2.149 10.921 13.358 1.00 91.12 178 GLU A O 1
ATOM 1466 N N . ALA A 1 179 ? -3.904 11.998 14.271 1.00 92.69 179 ALA A N 1
ATOM 1467 C CA . ALA A 1 179 ? -4.265 12.744 13.073 1.00 92.69 179 ALA A CA 1
ATOM 1468 C C . ALA A 1 179 ? -3.098 13.597 12.559 1.00 92.69 179 ALA A C 1
ATOM 1470 O O . ALA A 1 179 ? -2.822 13.613 11.360 1.00 92.69 179 ALA A O 1
ATOM 1471 N N . HIS A 1 180 ? -2.383 14.301 13.441 1.00 92.56 180 HIS A N 1
ATOM 1472 C CA . HIS A 1 180 ? -1.240 15.123 13.053 1.00 92.56 180 HIS A CA 1
ATOM 1473 C C . HIS A 1 180 ? -0.089 14.276 12.491 1.00 92.56 180 HIS A C 1
ATOM 1475 O O . HIS A 1 180 ? 0.477 14.620 11.450 1.00 92.56 180 HIS A O 1
ATOM 1481 N N . CYS A 1 181 ? 0.241 13.160 13.149 1.00 93.56 181 CYS A N 1
ATOM 1482 C CA . CYS A 1 181 ? 1.298 12.255 12.707 1.00 93.56 181 CYS A CA 1
ATOM 1483 C C . CYS A 1 181 ? 1.006 11.688 11.309 1.00 93.56 181 CYS A C 1
ATOM 1485 O O . CYS A 1 181 ? 1.812 11.856 10.389 1.00 93.56 181 CYS A O 1
ATOM 1487 N N . VAL A 1 182 ? -0.185 11.109 11.125 1.00 94.06 182 VAL A N 1
ATOM 1488 C CA . VAL A 1 182 ? -0.600 10.489 9.860 1.00 94.06 182 VAL A CA 1
ATOM 1489 C C . VAL A 1 182 ? -0.689 11.524 8.738 1.00 94.06 182 VAL A C 1
ATOM 1491 O O . VAL A 1 182 ? -0.148 11.309 7.652 1.00 94.06 182 VAL A O 1
ATOM 1494 N N . ASN A 1 183 ? -1.286 12.692 8.997 1.00 93.81 183 ASN A N 1
ATOM 1495 C CA . ASN A 1 183 ? -1.384 13.758 7.998 1.00 93.81 183 ASN A CA 1
ATOM 1496 C C . ASN A 1 183 ? -0.009 14.267 7.547 1.00 93.81 183 ASN A C 1
ATOM 1498 O O . ASN A 1 183 ? 0.169 14.564 6.364 1.00 93.81 183 ASN A O 1
ATOM 1502 N N . LYS A 1 184 ? 0.965 14.362 8.461 1.00 95.25 184 LYS A N 1
ATOM 1503 C CA . LYS A 1 184 ? 2.335 14.766 8.125 1.00 95.25 184 LYS A CA 1
ATOM 1504 C C . LYS A 1 184 ? 3.034 13.709 7.270 1.00 95.25 184 LYS A C 1
ATOM 1506 O O . LYS A 1 184 ? 3.599 14.054 6.237 1.00 95.25 184 LYS A O 1
ATOM 1511 N N . GLN A 1 185 ? 2.972 12.439 7.669 1.00 95.06 185 GLN A N 1
ATOM 1512 C CA . GLN A 1 185 ? 3.598 11.338 6.929 1.00 95.06 185 GLN A CA 1
ATOM 1513 C C . GLN A 1 185 ? 3.026 11.211 5.514 1.00 95.06 185 GLN A C 1
ATOM 1515 O O . GLN A 1 185 ? 3.770 11.255 4.536 1.00 95.06 185 GLN A O 1
ATOM 1520 N N . CYS A 1 186 ? 1.699 11.140 5.391 1.00 95.94 186 CYS A N 1
ATOM 1521 C CA . CYS A 1 186 ? 1.031 11.062 4.096 1.00 95.94 186 CYS A CA 1
ATOM 1522 C C . CYS A 1 186 ? 1.240 12.328 3.257 1.00 95.94 186 CYS A C 1
ATOM 1524 O O . CYS A 1 186 ? 1.390 12.237 2.039 1.00 95.94 186 CYS A O 1
ATOM 1526 N N . GLY A 1 187 ? 1.265 13.505 3.892 1.00 96.38 187 GLY A N 1
ATOM 1527 C CA . GLY A 1 187 ? 1.556 14.777 3.232 1.00 96.38 187 GLY A CA 1
ATOM 1528 C C . GLY A 1 187 ? 2.947 14.795 2.603 1.00 96.38 187 GLY A C 1
ATOM 1529 O O . GLY A 1 187 ? 3.075 15.126 1.426 1.00 96.38 187 GLY A O 1
ATOM 1530 N N . ASN A 1 188 ? 3.962 14.370 3.357 1.00 96.31 188 ASN A N 1
ATOM 1531 C CA . ASN A 1 188 ? 5.339 14.271 2.879 1.00 96.31 188 ASN A CA 1
ATOM 1532 C C . ASN A 1 188 ? 5.473 13.241 1.751 1.00 96.31 188 ASN A C 1
ATOM 1534 O O . ASN A 1 188 ? 5.974 13.582 0.684 1.00 96.31 188 ASN A O 1
ATOM 1538 N N . ALA A 1 189 ? 4.955 12.023 1.942 1.00 95.44 189 ALA A N 1
ATOM 1539 C CA . ALA A 1 189 ? 5.021 10.961 0.934 1.00 95.44 189 ALA A CA 1
ATOM 1540 C C . ALA A 1 189 ? 4.337 11.373 -0.380 1.00 95.44 189 ALA A C 1
ATOM 1542 O O . ALA A 1 189 ? 4.847 11.139 -1.477 1.00 95.44 189 ALA A O 1
ATOM 1543 N N . SER A 1 190 ? 3.182 12.035 -0.274 1.00 96.06 190 SER A N 1
ATOM 1544 C CA . SER A 1 190 ? 2.472 12.591 -1.420 1.00 96.06 190 SER A CA 1
ATOM 1545 C C . SER A 1 190 ? 3.272 13.682 -2.130 1.00 96.06 190 SER A C 1
ATOM 1547 O O . SER A 1 190 ? 3.243 13.727 -3.359 1.00 96.06 190 SER A O 1
ATOM 1549 N N . LEU A 1 191 ? 3.899 14.597 -1.386 1.00 96.19 191 LEU A N 1
ATOM 1550 C CA . LEU A 1 191 ? 4.682 15.689 -1.958 1.00 96.19 191 LEU A CA 1
ATOM 1551 C C . LEU A 1 191 ? 5.896 15.131 -2.704 1.00 96.19 191 LEU A C 1
ATOM 1553 O O . LEU A 1 191 ? 6.044 15.389 -3.894 1.00 96.19 191 LEU A O 1
ATOM 1557 N N . GLU A 1 192 ? 6.675 14.286 -2.032 1.00 96.44 192 GLU A N 1
ATO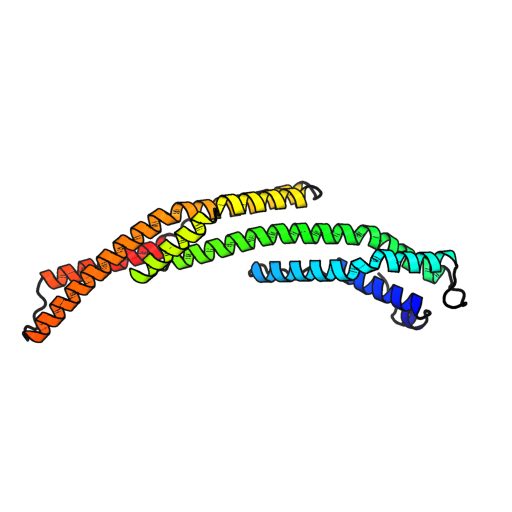M 1558 C CA . GLU A 1 192 ? 7.870 13.643 -2.577 1.00 96.44 192 GLU A CA 1
ATOM 1559 C C . GLU A 1 192 ? 7.557 12.857 -3.858 1.00 96.44 192 GLU A C 1
ATOM 1561 O O . GLU A 1 192 ? 8.235 13.010 -4.873 1.00 96.44 192 GLU A O 1
ATOM 1566 N N . THR A 1 193 ? 6.488 12.054 -3.854 1.00 96.56 193 THR A N 1
ATOM 1567 C CA . THR A 1 193 ? 6.093 11.265 -5.033 1.00 96.56 193 THR A CA 1
ATOM 1568 C C . THR A 1 193 ? 5.725 12.170 -6.215 1.00 96.56 193 THR A C 1
ATOM 1570 O O . THR A 1 193 ? 6.106 11.903 -7.357 1.00 96.56 193 THR A O 1
ATOM 1573 N N . VAL A 1 194 ? 4.989 13.259 -5.966 1.00 96.62 194 VAL A N 1
ATOM 1574 C CA . VAL A 1 194 ? 4.589 14.209 -7.017 1.00 96.62 194 VAL A CA 1
ATOM 1575 C C . VAL A 1 194 ? 5.793 14.981 -7.558 1.00 96.62 194 VAL A C 1
ATOM 1577 O O . VAL A 1 194 ? 5.878 15.184 -8.769 1.00 96.62 194 VAL A O 1
ATOM 1580 N N . GLU A 1 195 ? 6.724 15.386 -6.697 1.00 96.19 195 GLU A N 1
ATOM 1581 C CA . GLU A 1 195 ? 7.956 16.070 -7.097 1.00 96.19 195 GLU A CA 1
ATOM 1582 C C . GLU A 1 195 ? 8.843 15.164 -7.956 1.00 96.19 195 GLU A C 1
ATOM 1584 O O . GLU A 1 195 ? 9.222 15.564 -9.060 1.00 96.19 195 GLU A O 1
ATOM 1589 N N . LYS A 1 196 ? 9.075 13.913 -7.529 1.00 95.62 196 LYS A N 1
ATOM 1590 C CA . LYS A 1 196 ? 9.789 12.902 -8.330 1.00 95.62 196 LYS A CA 1
ATOM 1591 C C . LYS A 1 196 ? 9.146 12.722 -9.706 1.00 95.62 196 LYS A C 1
ATOM 1593 O O . LYS A 1 196 ? 9.840 12.721 -10.722 1.00 95.62 196 LYS A O 1
ATOM 1598 N N . PHE A 1 197 ? 7.816 12.650 -9.764 1.00 97.00 197 PHE A N 1
ATOM 1599 C CA . PHE A 1 197 ? 7.087 12.517 -11.027 1.00 97.00 197 PHE A CA 1
ATOM 1600 C C . PHE A 1 197 ? 7.253 13.732 -11.952 1.00 97.00 197 PHE A C 1
ATOM 1602 O O . PHE A 1 197 ? 7.402 13.581 -13.168 1.00 97.00 197 PHE A O 1
ATOM 1609 N N . GLN A 1 198 ? 7.245 14.947 -11.406 1.00 94.50 198 GLN A N 1
ATOM 1610 C CA . GLN A 1 198 ? 7.449 16.168 -12.192 1.00 94.50 198 GLN A CA 1
ATOM 1611 C C . GLN A 1 198 ? 8.883 16.278 -12.721 1.00 94.50 198 GLN A C 1
ATOM 1613 O O . GLN A 1 198 ? 9.087 16.671 -13.870 1.00 94.50 198 GLN A O 1
ATOM 1618 N N . GLN A 1 199 ? 9.868 15.883 -11.914 1.00 94.12 199 GLN A N 1
ATOM 1619 C CA . GLN A 1 199 ? 11.284 15.883 -12.289 1.00 94.12 199 GLN A CA 1
ATOM 1620 C C . GLN A 1 199 ? 11.645 14.770 -13.283 1.00 94.12 199 GLN A C 1
ATOM 1622 O O . GLN A 1 199 ? 12.676 14.847 -13.947 1.00 94.12 199 GLN A O 1
ATOM 1627 N N . LEU A 1 200 ? 10.793 13.755 -13.441 1.00 94.88 200 LEU A N 1
ATOM 1628 C CA . LEU A 1 200 ? 11.081 12.616 -14.307 1.00 94.88 200 LEU A CA 1
ATOM 1629 C C . LEU A 1 200 ? 11.049 12.952 -15.806 1.00 94.88 200 LEU A C 1
ATOM 1631 O O . LEU A 1 200 ? 11.786 12.347 -16.579 1.00 94.88 200 LEU A O 1
ATOM 1635 N N . LYS A 1 201 ? 10.232 13.914 -16.255 1.00 94.38 201 LYS A N 1
ATOM 1636 C CA . LYS A 1 201 ? 10.133 14.243 -17.690 1.00 94.38 201 LYS A CA 1
ATOM 1637 C C . LYS A 1 201 ? 11.472 14.629 -18.336 1.00 94.38 201 LYS A C 1
ATOM 1639 O O . LYS A 1 201 ? 11.805 14.012 -19.350 1.00 94.38 201 LYS A O 1
ATOM 1644 N N . PRO A 1 202 ? 12.231 15.616 -17.814 1.00 94.31 202 PRO A N 1
ATOM 1645 C CA . PRO A 1 202 ? 13.525 15.968 -18.396 1.00 94.31 202 PRO A CA 1
ATOM 1646 C C . PRO A 1 202 ? 14.505 14.791 -18.373 1.00 94.31 202 PRO A C 1
ATOM 1648 O O . PRO A 1 202 ? 15.234 14.603 -19.342 1.00 94.31 202 PRO A O 1
ATOM 1651 N N . HIS A 1 203 ? 14.455 13.953 -17.334 1.00 91.94 203 HIS A N 1
ATOM 1652 C CA . HIS A 1 203 ? 15.280 12.751 -17.238 1.00 91.94 203 HIS A CA 1
ATOM 1653 C C . HIS A 1 203 ? 14.957 11.732 -18.346 1.00 91.94 203 HIS A C 1
ATOM 1655 O O . HIS A 1 203 ? 15.865 11.229 -19.000 1.00 91.94 203 HIS A O 1
ATOM 1661 N N . LEU A 1 204 ? 13.675 11.475 -18.638 1.00 94.81 204 LEU A N 1
ATOM 1662 C CA . LEU A 1 204 ? 13.284 10.583 -19.742 1.00 94.81 204 LEU A CA 1
ATOM 1663 C C . LEU A 1 204 ? 13.663 11.147 -21.123 1.00 94.81 204 LEU A C 1
ATOM 1665 O O . LEU A 1 204 ? 14.021 10.386 -22.022 1.00 94.81 204 LEU A O 1
ATOM 1669 N N . ASP A 1 205 ? 13.590 12.469 -21.310 1.00 94.81 205 ASP A N 1
ATOM 1670 C CA . ASP A 1 205 ? 14.023 13.114 -22.558 1.00 94.81 205 ASP A CA 1
ATOM 1671 C C . ASP A 1 205 ? 15.533 12.999 -22.771 1.00 94.81 205 ASP A C 1
ATOM 1673 O O . ASP A 1 205 ? 15.993 12.817 -23.899 1.00 94.81 205 ASP A O 1
ATOM 1677 N N . GLU A 1 206 ? 16.304 13.125 -21.696 1.00 93.44 206 GLU A N 1
ATOM 1678 C C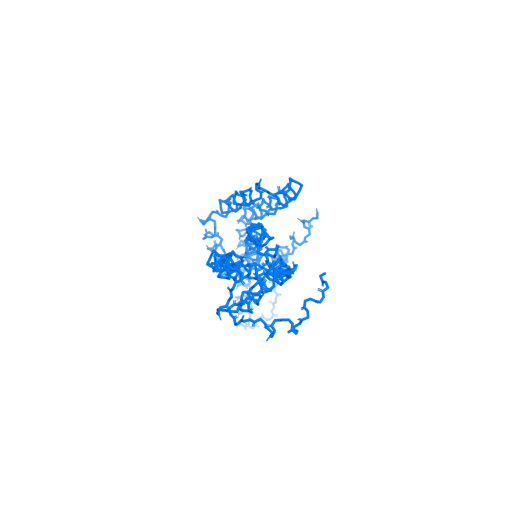A . GLU A 1 206 ? 17.751 12.963 -21.703 1.00 93.44 206 GLU A CA 1
ATOM 1679 C C . GLU A 1 206 ? 18.151 11.504 -21.950 1.00 93.44 206 GLU A C 1
ATOM 1681 O O . GLU A 1 206 ? 18.931 11.235 -22.864 1.00 93.44 206 GLU A O 1
ATOM 1686 N N . LEU A 1 207 ? 17.512 10.553 -21.264 1.00 92.50 207 LEU A N 1
ATOM 1687 C CA . LEU A 1 207 ? 17.695 9.120 -21.499 1.00 92.50 207 LEU A CA 1
ATOM 1688 C C . LEU A 1 207 ? 17.389 8.732 -22.958 1.00 92.50 207 LEU A C 1
ATOM 1690 O O . LEU A 1 207 ? 18.122 7.953 -23.566 1.00 92.50 207 LEU A O 1
ATOM 1694 N N . LEU A 1 208 ? 16.357 9.325 -23.572 1.00 95.56 208 LEU A N 1
ATOM 1695 C CA . LEU A 1 208 ? 16.064 9.137 -24.997 1.00 95.56 208 LEU A CA 1
ATOM 1696 C C . LEU A 1 208 ? 17.191 9.654 -25.907 1.00 95.56 208 LEU A C 1
ATOM 1698 O O . LEU A 1 208 ? 17.433 9.058 -26.959 1.00 95.56 208 LEU A O 1
ATOM 1702 N N . LYS A 1 209 ? 17.861 10.759 -25.555 1.00 94.56 209 LYS A N 1
ATOM 1703 C CA . LYS A 1 209 ? 19.006 11.261 -26.335 1.00 94.56 209 LYS A CA 1
ATOM 1704 C C . LYS A 1 209 ? 20.168 10.276 -26.277 1.00 94.56 209 LYS A C 1
ATOM 1706 O O . LYS A 1 209 ? 20.673 9.920 -27.339 1.00 94.56 209 LYS A O 1
ATOM 1711 N N . PHE A 1 210 ? 20.511 9.788 -25.084 1.00 91.12 210 PHE A N 1
ATOM 1712 C CA . PHE A 1 210 ? 21.580 8.804 -24.909 1.00 91.12 210 PHE A CA 1
ATOM 1713 C C . PHE A 1 210 ? 21.302 7.507 -25.665 1.00 91.12 210 PHE A C 1
ATOM 1715 O O . PHE A 1 210 ? 22.158 7.054 -26.418 1.00 91.12 210 PHE A O 1
ATOM 1722 N N . TRP A 1 211 ? 20.088 6.955 -25.570 1.00 95.06 211 TRP A N 1
ATOM 1723 C CA . TRP A 1 211 ? 19.726 5.752 -26.329 1.00 95.06 211 TRP A CA 1
ATOM 1724 C C . TRP A 1 211 ? 19.790 5.957 -27.843 1.00 95.06 211 TRP A C 1
ATOM 1726 O O . TRP A 1 211 ? 20.274 5.086 -28.560 1.00 95.06 211 TRP A O 1
ATOM 1736 N N . ARG A 1 212 ? 19.356 7.119 -28.350 1.00 95.50 212 ARG A N 1
ATOM 1737 C CA . ARG A 1 212 ? 19.473 7.438 -29.783 1.00 95.50 212 ARG A CA 1
ATOM 1738 C C . ARG A 1 212 ? 20.925 7.527 -30.228 1.00 95.50 212 ARG A C 1
ATOM 1740 O O . ARG A 1 212 ? 21.250 7.063 -31.314 1.00 95.50 212 ARG A O 1
ATOM 1747 N N . GLU A 1 213 ? 21.782 8.154 -29.432 1.00 93.81 213 GLU A N 1
ATOM 1748 C CA . GLU A 1 213 ? 23.210 8.259 -29.731 1.00 93.81 213 GLU A CA 1
ATOM 1749 C C . GLU A 1 213 ? 23.886 6.885 -29.693 1.00 93.81 213 GLU A C 1
ATOM 1751 O O . GLU A 1 213 ? 24.635 6.544 -30.611 1.00 93.81 213 GLU A O 1
ATOM 1756 N N . PHE A 1 214 ? 23.542 6.071 -28.692 1.00 91.50 214 PHE A N 1
ATOM 1757 C CA . PHE A 1 214 ? 24.021 4.704 -28.540 1.00 91.50 214 PHE A CA 1
ATOM 1758 C C . PHE A 1 214 ? 23.650 3.839 -29.744 1.00 91.50 214 PHE A C 1
ATOM 1760 O O . PHE A 1 214 ? 24.538 3.314 -30.409 1.00 91.50 214 PHE A O 1
ATOM 1767 N N . GLU A 1 215 ? 22.357 3.733 -30.066 1.00 94.56 215 GLU A N 1
ATOM 1768 C CA . GLU A 1 215 ? 21.871 2.893 -31.166 1.00 94.56 215 GLU A CA 1
ATOM 1769 C C . GLU A 1 215 ? 22.409 3.367 -32.523 1.00 94.56 215 GLU A C 1
ATOM 1771 O O . GLU A 1 215 ? 22.811 2.548 -33.348 1.00 94.56 215 GLU A O 1
ATOM 1776 N N . ASN A 1 216 ? 22.505 4.683 -32.749 1.00 93.50 216 ASN A N 1
ATOM 1777 C CA . ASN A 1 216 ? 23.104 5.222 -33.973 1.00 93.50 216 ASN A CA 1
ATOM 1778 C C . ASN A 1 216 ? 24.597 4.884 -34.092 1.00 93.50 216 ASN A C 1
ATOM 1780 O O . ASN A 1 216 ? 25.087 4.650 -35.198 1.00 93.50 216 ASN A O 1
ATOM 1784 N N . THR A 1 217 ? 25.340 4.902 -32.983 1.00 90.56 217 THR A N 1
ATOM 1785 C CA . THR A 1 217 ? 26.777 4.590 -32.985 1.00 90.56 217 THR A CA 1
ATOM 1786 C C . THR A 1 217 ? 27.001 3.086 -33.128 1.00 90.56 217 THR A C 1
ATOM 1788 O O . THR A 1 217 ? 27.825 2.680 -33.944 1.00 90.56 217 THR A O 1
ATOM 1791 N N . ALA A 1 218 ? 26.200 2.264 -32.447 1.00 90.88 218 ALA A N 1
ATOM 1792 C CA . ALA A 1 218 ? 26.206 0.813 -32.597 1.00 90.88 218 ALA A CA 1
ATOM 1793 C C . ALA A 1 218 ? 25.921 0.398 -34.050 1.00 90.88 218 ALA A C 1
ATOM 1795 O O . ALA A 1 218 ? 26.705 -0.346 -34.631 1.00 90.88 218 ALA A O 1
ATOM 1796 N N . ALA A 1 219 ? 24.895 0.976 -34.686 1.00 92.31 219 ALA A N 1
ATOM 1797 C CA . ALA A 1 219 ? 24.575 0.704 -36.088 1.00 92.31 219 ALA A CA 1
ATOM 1798 C C . ALA A 1 219 ? 25.720 1.079 -37.050 1.00 92.31 219 ALA A C 1
ATOM 1800 O O . ALA A 1 219 ? 25.976 0.370 -38.022 1.00 92.31 219 ALA A O 1
ATOM 1801 N N . LYS A 1 220 ? 26.449 2.176 -36.785 1.00 91.06 220 LYS A N 1
ATOM 1802 C CA . LYS A 1 220 ? 27.643 2.542 -37.571 1.00 91.06 220 LYS A CA 1
ATOM 1803 C C . LYS A 1 220 ? 28.769 1.524 -37.407 1.00 91.06 220 LYS A C 1
ATOM 1805 O O . LYS A 1 220 ? 29.440 1.219 -38.388 1.00 91.06 220 LYS A O 1
ATOM 1810 N N . ILE A 1 221 ? 28.993 1.027 -36.190 1.00 86.38 221 ILE A N 1
ATOM 1811 C CA . ILE A 1 221 ? 30.008 0.003 -35.911 1.00 86.38 221 ILE A CA 1
ATOM 1812 C C . ILE A 1 221 ? 29.634 -1.307 -36.613 1.00 86.38 221 ILE A C 1
ATOM 1814 O O . ILE A 1 221 ? 30.468 -1.870 -37.315 1.00 86.38 221 ILE A O 1
ATOM 1818 N N . GLU A 1 222 ? 28.381 -1.751 -36.504 1.00 90.25 222 GLU A N 1
ATOM 1819 C CA . GLU A 1 222 ? 27.879 -2.950 -37.188 1.00 90.25 222 GLU A CA 1
ATOM 1820 C C . GLU A 1 222 ? 28.036 -2.855 -38.713 1.00 90.25 222 GLU A C 1
ATOM 1822 O O . GLU A 1 222 ? 28.524 -3.791 -39.348 1.00 90.25 222 GLU A O 1
ATOM 1827 N N . ASP A 1 223 ? 27.697 -1.711 -39.311 1.00 89.62 223 ASP A N 1
ATOM 1828 C CA . ASP A 1 223 ? 27.862 -1.479 -40.748 1.00 89.62 223 ASP A CA 1
ATOM 1829 C C . ASP A 1 223 ? 29.342 -1.477 -41.180 1.00 89.62 223 ASP A C 1
ATOM 1831 O O . ASP A 1 223 ? 29.687 -2.003 -42.242 1.00 89.62 223 ASP A O 1
ATOM 1835 N N . ARG A 1 224 ? 30.250 -0.935 -40.353 1.00 83.62 224 ARG A N 1
ATOM 1836 C CA . ARG A 1 224 ? 31.702 -0.991 -40.612 1.00 83.62 224 ARG A CA 1
ATOM 1837 C C . ARG A 1 224 ? 32.251 -2.413 -40.509 1.00 83.62 224 ARG A C 1
ATOM 1839 O O . ARG A 1 224 ? 32.990 -2.823 -41.404 1.00 83.62 224 ARG A O 1
ATOM 1846 N N . ILE A 1 225 ? 31.853 -3.174 -39.487 1.00 83.25 225 ILE A N 1
ATOM 1847 C CA . ILE A 1 225 ? 32.230 -4.588 -39.324 1.00 83.25 225 ILE A CA 1
ATOM 1848 C C . ILE A 1 225 ? 31.749 -5.397 -40.533 1.00 83.25 225 ILE A C 1
ATOM 1850 O O . ILE A 1 225 ? 32.547 -6.073 -41.177 1.00 83.25 225 ILE A O 1
ATOM 1854 N N . THR A 1 226 ? 30.479 -5.244 -40.916 1.00 86.19 226 THR A N 1
ATOM 1855 C CA . THR A 1 226 ? 29.888 -5.939 -42.072 1.00 86.19 226 THR A CA 1
ATOM 1856 C C . THR A 1 226 ? 30.659 -5.634 -43.364 1.00 86.19 226 THR A C 1
ATOM 1858 O O . THR A 1 226 ? 30.953 -6.538 -44.151 1.00 86.19 226 THR A O 1
ATOM 1861 N N . ARG A 1 227 ? 31.034 -4.366 -43.595 1.00 84.25 227 ARG A N 1
ATOM 1862 C CA . ARG A 1 227 ? 31.850 -3.967 -44.756 1.00 84.25 227 ARG A CA 1
ATOM 1863 C C . ARG A 1 227 ? 33.262 -4.556 -44.715 1.00 84.25 227 ARG A C 1
ATOM 1865 O O . ARG A 1 227 ? 33.723 -5.074 -45.728 1.00 84.25 227 ARG A O 1
ATOM 1872 N N . SER A 1 228 ? 33.929 -4.520 -43.562 1.00 78.38 228 SER A N 1
ATOM 1873 C CA . SER A 1 228 ? 35.265 -5.103 -43.356 1.00 78.38 228 SER A CA 1
ATOM 1874 C C . SER A 1 228 ? 35.286 -6.610 -43.643 1.00 78.38 228 SER A C 1
ATOM 1876 O O . SER A 1 228 ? 36.170 -7.088 -44.366 1.00 78.38 228 SER A O 1
ATOM 1878 N N . GLU A 1 229 ? 34.283 -7.343 -43.153 1.00 81.12 229 GLU A N 1
ATOM 1879 C CA . GLU A 1 229 ? 34.120 -8.778 -43.397 1.00 81.12 229 GLU A CA 1
ATOM 1880 C C . GLU A 1 229 ? 33.882 -9.072 -44.883 1.00 81.12 229 GLU A C 1
ATOM 1882 O O . GLU A 1 229 ? 34.518 -9.964 -45.455 1.00 81.12 229 GLU A O 1
ATOM 1887 N N . HIS A 1 230 ? 33.023 -8.282 -45.536 1.00 82.56 230 HIS A N 1
ATOM 1888 C CA . HIS A 1 230 ? 32.757 -8.402 -46.969 1.00 82.56 230 HIS A CA 1
ATOM 1889 C C . HIS A 1 230 ? 34.013 -8.139 -47.820 1.00 82.56 230 HIS A C 1
ATOM 1891 O O . HIS A 1 230 ? 34.277 -8.854 -48.789 1.00 82.56 230 HIS A O 1
ATOM 1897 N N . GLU A 1 231 ? 34.824 -7.151 -47.436 1.00 83.81 231 GLU A N 1
ATOM 1898 C CA . GLU A 1 231 ? 36.071 -6.779 -48.113 1.00 83.81 231 GLU A CA 1
ATOM 1899 C C . GLU A 1 231 ? 37.270 -7.678 -47.747 1.00 83.81 231 GLU A C 1
ATOM 1901 O O . GLU A 1 231 ? 38.351 -7.513 -48.319 1.00 83.81 231 GLU A O 1
ATOM 1906 N N . LYS A 1 232 ? 37.111 -8.632 -46.813 1.00 75.75 232 LYS A N 1
ATOM 1907 C CA . LYS A 1 232 ? 38.197 -9.457 -46.233 1.00 75.75 232 LYS A CA 1
ATOM 1908 C C . LYS A 1 232 ? 39.359 -8.629 -45.674 1.00 75.75 232 LYS A C 1
ATOM 1910 O O . LYS A 1 232 ? 40.513 -9.070 -45.666 1.00 75.75 232 LYS A O 1
ATOM 1915 N N . ARG A 1 233 ? 39.070 -7.414 -45.213 1.00 64.38 233 ARG A N 1
ATOM 1916 C CA . ARG A 1 233 ? 40.043 -6.525 -44.580 1.00 64.38 233 ARG A CA 1
ATOM 1917 C C . ARG A 1 233 ? 39.909 -6.682 -43.075 1.00 64.38 233 ARG A C 1
ATOM 1919 O O . ARG A 1 233 ? 39.155 -5.952 -42.451 1.00 64.38 233 ARG A O 1
ATOM 1926 N N . ASN A 1 234 ? 40.653 -7.617 -42.488 1.00 60.94 234 ASN A N 1
ATOM 1927 C CA . ASN A 1 234 ? 40.663 -7.868 -41.037 1.00 60.94 234 ASN A CA 1
ATOM 1928 C C . ASN A 1 234 ? 41.444 -6.795 -40.249 1.00 60.94 234 ASN A C 1
ATOM 1930 O O . ASN A 1 234 ? 42.248 -7.121 -39.376 1.00 60.94 234 ASN A O 1
ATOM 1934 N N 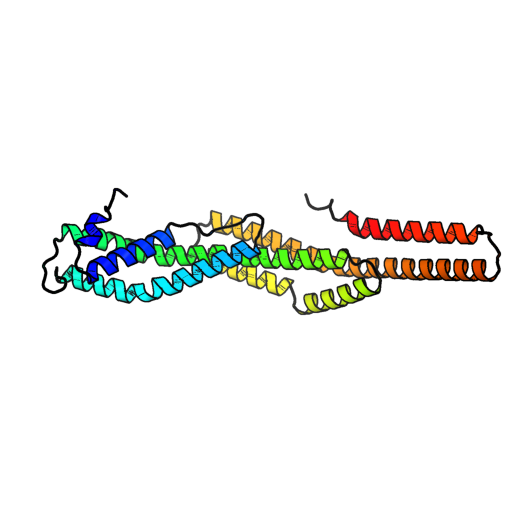. LEU A 1 235 ? 41.280 -5.519 -40.591 1.00 64.12 235 LEU A N 1
ATOM 1935 C CA . LEU A 1 235 ? 41.997 -4.421 -39.955 1.00 64.12 235 LEU A CA 1
ATOM 1936 C C . LEU A 1 235 ? 40.977 -3.484 -39.315 1.00 64.12 235 LEU A C 1
ATOM 1938 O O . LEU A 1 235 ? 40.295 -2.752 -40.019 1.00 64.12 235 LEU A O 1
ATOM 1942 N N . ILE A 1 236 ? 40.902 -3.538 -37.984 1.00 68.69 236 ILE A N 1
ATOM 1943 C CA . ILE A 1 236 ? 40.283 -2.501 -37.153 1.00 68.69 236 ILE A CA 1
ATOM 1944 C C . ILE A 1 236 ? 41.221 -1.292 -37.215 1.00 68.69 236 ILE A C 1
ATOM 1946 O O . ILE A 1 236 ? 42.362 -1.385 -36.745 1.00 68.69 236 ILE A O 1
ATOM 1950 N N . ASP A 1 237 ? 40.777 -0.193 -37.817 1.00 75.62 237 ASP A N 1
ATOM 1951 C CA . ASP A 1 237 ? 41.564 1.042 -37.866 1.00 75.62 237 ASP A CA 1
ATOM 1952 C C . ASP A 1 237 ? 41.417 1.871 -36.570 1.00 75.62 237 ASP A C 1
ATOM 1954 O O . ASP A 1 237 ? 40.732 1.476 -35.622 1.00 75.62 237 ASP A O 1
ATOM 1958 N N . GLU A 1 238 ? 42.144 2.986 -36.450 1.00 80.75 238 GLU A N 1
ATOM 1959 C CA . GLU A 1 238 ? 42.036 3.840 -35.254 1.00 80.75 238 GLU A CA 1
ATOM 1960 C C . GLU A 1 238 ? 40.646 4.483 -35.131 1.00 80.75 238 GLU A C 1
ATOM 1962 O O . GLU A 1 238 ? 40.139 4.604 -34.014 1.00 80.75 238 GLU A O 1
ATOM 1967 N N . ASP A 1 239 ? 39.982 4.787 -36.250 1.00 80.44 239 ASP A N 1
ATOM 1968 C CA . ASP A 1 239 ? 38.626 5.341 -36.242 1.00 80.44 239 ASP A CA 1
ATOM 1969 C C . ASP A 1 239 ? 37.622 4.318 -35.672 1.00 80.44 239 ASP A C 1
ATOM 1971 O O . ASP A 1 239 ? 36.683 4.686 -34.966 1.00 80.44 239 ASP A O 1
ATOM 1975 N N . ASP A 1 240 ? 37.797 3.020 -35.953 1.00 77.56 240 ASP A N 1
ATOM 1976 C CA . ASP A 1 240 ? 36.985 1.943 -35.368 1.00 77.56 240 ASP A CA 1
ATOM 1977 C C . ASP A 1 240 ? 37.156 1.869 -33.844 1.00 77.56 240 ASP A C 1
ATOM 1979 O O . ASP A 1 240 ? 36.178 1.727 -33.102 1.00 77.56 240 ASP A O 1
ATOM 1983 N N . LYS A 1 241 ? 38.396 2.002 -33.354 1.00 82.94 241 LYS A N 1
ATOM 1984 C CA . LYS A 1 241 ? 38.679 2.025 -31.910 1.00 82.94 241 LYS A CA 1
ATOM 1985 C C . LYS A 1 241 ? 38.064 3.247 -31.237 1.00 82.94 241 LYS A C 1
ATOM 1987 O O . LYS A 1 241 ? 37.574 3.133 -30.114 1.00 82.94 241 LYS A O 1
ATOM 1992 N N . GLU A 1 242 ? 38.086 4.407 -31.890 1.00 85.69 242 GLU A N 1
ATOM 1993 C CA . GLU A 1 242 ? 37.438 5.617 -31.377 1.00 85.69 242 GLU A CA 1
ATOM 1994 C C . GLU A 1 242 ? 35.917 5.464 -31.297 1.00 85.69 242 GLU A C 1
ATOM 1996 O O . GLU A 1 242 ? 35.330 5.815 -30.270 1.00 85.69 242 GLU A O 1
ATOM 2001 N N . LEU A 1 243 ? 35.281 4.870 -32.313 1.00 80.00 243 LEU A N 1
ATOM 2002 C CA . LEU A 1 243 ? 33.845 4.578 -32.281 1.00 80.00 243 LEU A CA 1
ATOM 2003 C C . LEU A 1 243 ? 33.478 3.607 -31.155 1.00 80.00 243 LEU A C 1
ATOM 2005 O O . LEU A 1 243 ? 32.510 3.858 -30.439 1.00 80.00 243 LEU A O 1
ATOM 2009 N N . LEU A 1 244 ? 34.254 2.537 -30.958 1.00 82.69 244 LEU A N 1
ATOM 2010 C CA . LEU A 1 244 ? 34.030 1.588 -29.861 1.00 82.69 244 LEU A CA 1
ATOM 2011 C C . LEU A 1 244 ? 34.144 2.270 -28.494 1.00 82.69 244 LEU A C 1
ATOM 2013 O O . LEU A 1 244 ? 33.234 2.139 -27.677 1.00 82.69 244 LEU A O 1
ATOM 2017 N N . ARG A 1 245 ? 35.195 3.071 -28.269 1.00 87.38 245 ARG A N 1
ATOM 2018 C CA . ARG A 1 245 ? 35.352 3.856 -27.030 1.00 87.38 245 ARG A CA 1
ATOM 2019 C C . ARG A 1 245 ? 34.197 4.833 -26.821 1.00 87.38 245 ARG A C 1
ATOM 2021 O O . ARG A 1 245 ? 33.757 5.039 -25.692 1.00 87.38 245 ARG A O 1
ATOM 2028 N N . HIS A 1 246 ? 33.706 5.451 -27.894 1.00 86.75 246 HIS A N 1
ATOM 2029 C CA . HIS A 1 246 ? 32.558 6.348 -27.828 1.00 86.75 246 HIS A CA 1
ATOM 2030 C C . HIS A 1 246 ? 31.272 5.593 -27.457 1.00 86.75 246 HIS A C 1
ATOM 2032 O O . HIS A 1 246 ? 30.562 6.027 -26.553 1.00 86.75 246 HIS A O 1
ATOM 2038 N N . CYS A 1 247 ? 31.018 4.432 -28.068 1.00 83.19 247 CYS A N 1
ATOM 2039 C CA . CYS A 1 247 ? 29.914 3.538 -27.710 1.00 83.19 247 CYS A CA 1
ATOM 2040 C C . CYS A 1 247 ? 29.973 3.078 -26.248 1.00 83.19 247 CYS A C 1
ATOM 2042 O O . CYS A 1 247 ? 28.955 3.110 -25.558 1.00 83.19 247 CYS A O 1
ATOM 2044 N N . GLU A 1 248 ? 31.149 2.670 -25.763 1.00 85.94 248 GLU A N 1
ATOM 2045 C CA . GLU A 1 248 ? 31.360 2.278 -24.364 1.00 85.94 248 GLU A CA 1
ATOM 2046 C C . GLU A 1 248 ? 31.078 3.436 -23.410 1.00 85.94 248 GLU A C 1
ATOM 2048 O O . GLU A 1 248 ? 30.376 3.251 -22.420 1.00 85.94 248 GLU A O 1
ATOM 2053 N N . LYS A 1 249 ? 31.544 4.645 -23.744 1.00 88.81 249 LYS A N 1
ATOM 2054 C CA . LYS A 1 249 ? 31.250 5.846 -22.960 1.00 88.81 249 LYS A CA 1
ATOM 2055 C C . LYS A 1 249 ? 29.745 6.115 -22.882 1.00 88.81 249 LYS A C 1
ATOM 2057 O O . LYS A 1 249 ? 29.243 6.343 -21.789 1.00 88.81 249 LYS A O 1
ATOM 2062 N N . ILE A 1 250 ? 29.021 6.042 -24.003 1.00 82.50 250 ILE A N 1
ATOM 2063 C CA . ILE A 1 250 ? 27.563 6.252 -24.009 1.00 82.50 250 ILE A CA 1
ATOM 2064 C C . ILE A 1 250 ? 26.857 5.168 -23.185 1.00 82.50 250 ILE A C 1
ATOM 2066 O O . ILE A 1 250 ? 25.936 5.475 -22.434 1.00 82.50 250 ILE A O 1
ATOM 2070 N N . ARG A 1 251 ? 27.287 3.904 -23.286 1.00 84.00 251 ARG A N 1
ATOM 2071 C CA . ARG A 1 251 ? 26.749 2.809 -22.463 1.00 84.00 251 ARG A CA 1
ATOM 2072 C C . ARG A 1 251 ? 26.959 3.081 -20.974 1.00 84.00 251 ARG A C 1
ATOM 2074 O O . ARG A 1 251 ? 26.042 2.872 -20.184 1.00 84.00 251 ARG A O 1
ATOM 2081 N N . ASP A 1 252 ? 28.150 3.526 -20.592 1.00 85.38 252 ASP A N 1
ATOM 2082 C CA . ASP A 1 252 ? 28.467 3.848 -19.203 1.00 85.38 252 ASP A CA 1
ATOM 2083 C C . ASP A 1 252 ? 27.657 5.061 -18.720 1.00 85.38 252 ASP A C 1
ATOM 2085 O O . ASP A 1 252 ? 27.189 5.062 -17.582 1.00 85.38 252 ASP A O 1
ATOM 2089 N N . ASP A 1 253 ? 27.415 6.049 -19.587 1.00 82.25 253 ASP A N 1
ATOM 2090 C CA . ASP A 1 253 ? 26.516 7.170 -19.305 1.00 82.25 253 ASP A CA 1
ATOM 2091 C C . ASP A 1 253 ? 25.076 6.660 -19.090 1.00 82.25 253 ASP A C 1
ATOM 2093 O O . ASP A 1 253 ? 24.492 6.932 -18.044 1.00 82.25 253 ASP A O 1
ATOM 2097 N N . VAL A 1 254 ? 24.527 5.817 -19.976 1.00 79.25 254 VAL A N 1
ATOM 2098 C CA . VAL A 1 254 ? 23.210 5.164 -19.791 1.00 79.25 254 VAL A CA 1
ATOM 2099 C C . VAL A 1 254 ? 23.141 4.385 -18.469 1.00 79.25 254 VAL A C 1
ATOM 2101 O O . VAL A 1 254 ? 22.152 4.483 -17.741 1.00 79.25 254 VAL A O 1
ATOM 2104 N N . ALA A 1 255 ? 24.195 3.643 -18.120 1.00 79.19 255 ALA A N 1
ATOM 2105 C CA . ALA A 1 255 ? 24.263 2.886 -16.872 1.00 79.19 255 ALA A CA 1
ATOM 2106 C C . ALA A 1 255 ? 24.302 3.795 -15.631 1.00 79.19 255 ALA A C 1
ATOM 2108 O O . ALA A 1 255 ? 23.684 3.471 -14.615 1.00 79.19 255 ALA A O 1
ATOM 2109 N N . ARG A 1 256 ? 24.979 4.949 -15.704 1.00 77.81 256 ARG A N 1
ATOM 2110 C CA . ARG A 1 256 ? 24.944 5.974 -14.647 1.00 77.81 256 ARG A CA 1
ATOM 2111 C C . ARG A 1 256 ? 23.553 6.571 -14.497 1.00 77.81 256 ARG A C 1
ATOM 2113 O O . ARG A 1 256 ? 23.069 6.659 -13.375 1.00 77.81 256 ARG A O 1
ATOM 2120 N N . PHE A 1 257 ? 22.861 6.862 -15.600 1.00 69.31 257 PHE A N 1
ATOM 2121 C CA . PHE A 1 257 ? 21.464 7.311 -15.555 1.00 69.31 257 PHE A CA 1
ATOM 2122 C C . PHE A 1 257 ? 20.541 6.297 -14.861 1.00 69.31 257 PHE A C 1
ATOM 2124 O O . PHE A 1 257 ? 19.627 6.707 -14.147 1.00 69.31 257 PHE A O 1
ATOM 2131 N N . GLY A 1 258 ? 20.811 4.995 -15.010 1.00 62.97 258 GLY A N 1
ATOM 2132 C CA . GLY A 1 258 ? 20.095 3.934 -14.295 1.00 62.97 258 GLY A CA 1
ATOM 2133 C C . GLY A 1 258 ? 20.432 3.815 -12.800 1.00 62.97 258 GLY A C 1
ATOM 2134 O O . GLY A 1 258 ? 19.569 3.416 -12.024 1.00 62.97 258 GLY A O 1
ATOM 2135 N N . ASN A 1 259 ? 21.654 4.170 -12.379 1.00 62.38 259 ASN A N 1
ATOM 2136 C CA . ASN A 1 259 ? 22.143 3.957 -11.006 1.00 62.38 259 ASN A CA 1
ATOM 2137 C C . ASN A 1 259 ? 22.145 5.214 -10.111 1.00 62.38 259 ASN A C 1
ATOM 2139 O O . ASN A 1 259 ? 21.986 5.089 -8.894 1.00 62.38 259 ASN A O 1
ATOM 2143 N N . ASP A 1 260 ? 22.281 6.421 -10.669 1.00 57.34 260 ASP A N 1
ATOM 2144 C CA . ASP A 1 260 ? 22.561 7.658 -9.914 1.00 57.34 260 ASP A CA 1
ATOM 2145 C C . ASP A 1 260 ? 21.367 8.219 -9.107 1.00 57.34 260 ASP A C 1
ATOM 2147 O O . ASP A 1 260 ? 21.459 9.300 -8.525 1.00 57.34 260 ASP A O 1
ATOM 2151 N N . GLN A 1 261 ? 20.257 7.483 -8.972 1.00 53.06 261 GLN A N 1
ATOM 2152 C CA . GLN A 1 261 ? 19.169 7.842 -8.045 1.00 53.06 261 GLN A CA 1
ATOM 2153 C C . GLN A 1 261 ? 18.943 6.864 -6.885 1.00 53.06 261 GLN A C 1
ATOM 2155 O O . GLN A 1 261 ? 18.108 7.144 -6.028 1.00 53.06 261 GLN A O 1
ATOM 2160 N N . ILE A 1 262 ? 19.741 5.796 -6.756 1.00 44.78 262 ILE A N 1
ATOM 2161 C CA . ILE A 1 262 ? 19.702 4.934 -5.556 1.00 44.78 262 ILE A CA 1
ATOM 2162 C C . ILE A 1 262 ? 20.346 5.638 -4.334 1.00 44.78 262 ILE A C 1
ATOM 2164 O O . ILE A 1 262 ? 20.160 5.205 -3.201 1.00 44.78 262 ILE A O 1
ATOM 2168 N N . GLN A 1 263 ? 21.053 6.763 -4.519 1.00 40.69 263 GLN A N 1
ATOM 2169 C CA . GLN A 1 263 ? 21.839 7.416 -3.455 1.00 40.69 263 GLN A CA 1
ATOM 2170 C C . GLN A 1 263 ? 21.391 8.827 -3.027 1.00 40.69 263 GLN A C 1
ATOM 2172 O O . GLN A 1 263 ? 22.082 9.451 -2.226 1.00 40.69 263 GLN A O 1
ATOM 2177 N N . GLN A 1 264 ? 20.245 9.345 -3.482 1.00 36.03 264 GLN A N 1
ATOM 2178 C CA . GLN A 1 264 ? 19.771 10.680 -3.069 1.00 36.03 264 GLN A CA 1
ATOM 2179 C C . GLN A 1 264 ? 18.354 10.678 -2.483 1.00 36.03 264 GLN A C 1
ATOM 2181 O O . GLN A 1 264 ? 17.505 11.420 -2.957 1.00 36.03 264 GLN A O 1
ATOM 2186 N N . VAL A 1 265 ? 18.103 9.877 -1.441 1.00 31.73 265 VAL A N 1
ATOM 2187 C CA . VAL A 1 265 ? 17.099 10.167 -0.394 1.00 31.73 265 VAL A CA 1
ATOM 2188 C C . VAL A 1 265 ? 17.547 9.468 0.905 1.00 31.73 265 VAL A C 1
ATOM 2190 O O . VAL A 1 265 ? 17.353 8.265 1.057 1.00 31.73 265 VAL A O 1
ATOM 2193 N N . VAL A 1 266 ? 18.176 10.214 1.821 1.00 34.38 266 VAL A N 1
ATOM 2194 C CA . VAL A 1 266 ? 18.287 9.913 3.266 1.00 34.38 266 VAL A CA 1
ATOM 2195 C C . VAL A 1 266 ? 17.797 11.145 4.009 1.00 34.38 266 VAL A C 1
ATOM 2197 O O . VAL A 1 266 ? 18.192 12.255 3.581 1.00 34.38 266 VAL A O 1
#

Sequence (266 aa):
MEDWSHSLECELPEKLSELAQWLCTAEQMIQNPVDIRVDDVQLSLFNINESINHHKIHFSEFPYRSEQFQTIYLNGKVDEREIAMELLEPLKIRFDALAIAAPRHLQYLHRVQAHYQLLSNAEALNQKMERWKSSDSVAAIQKSLKEYKMEADSAPAKKFKRLLAHLKEVYSEAPVEEAHCVNKQCGNASLETVEKFQQLKPHLDELLKFWREFENTAAKIEDRITRSEHEKRNLIDEDDKELLRHCEKIRDDVARFGNDQIQQVV

Organism: Wuchereria bancrofti (NCBI:txid6293)

Secondary structure (DSSP, 8-state):
-----HHHHHHS-HHHHHHHHHHHHHHHHHHSPP---TT-HHHHHHHHHHHHHHHHHHHHTHHHHHHHHHHHHHHTEETTEE--HHHHHHHHHHHHHHHHHHHHHHHHHHHHHHHHHHHHHHHHHHHHHHHHHT--SHHHHHHHHHHHHHHHHT-HHHHHHHHHHHHHHHTTTS-HHHHHHHHHHHHHHHHHHHHHHHHHHHHHHHHHHHHHHHHHHHHHHHHHHHHHHHTT-----HHHHHHHHHHHHHHHHHHHHHHTTTTS--

pLDDT: mean 89.15, std 13.21, range [31.73, 97.81]

Radius of gyration: 32.03 Å; chains: 1; bounding box: 85×42×83 Å